Protein AF-A0A7N0TJE9-F1 (afdb_monomer_lite)

Foldseek 3Di:
DAQLVQFQNCLVVLLVCCVPPADVVRADVLQKKWKKKFFFDDVPVCCVQQVCQCQDPNDRNNVVSVVSLQAWDQAADAPVRTFWDMWIFDMDRSNDDDPFSVWDKGKDKTFGQAFDKTFWMKMWMKTWRPVDPDTDIATLDNVGDHDPSRIIIRTDPDIDGAHGGFMKIWMKTWGQDPVHSNKIKIWIWIWGDHPVDTDTDIGIHMYD

Sequence (208 aa):
MGYFLLFENMLDTVLYARDKWLVEDGLVLPDKASLYLTAIEDAEYKQDKIEFWDNVYGFDMSCIKKQAMTEPLVDTVDQNQIVTSSELLKTMDISKMAHGDASFTAPFKLVAQRNDYIHALVAYFDVSFTKCHKLMGFSTGPRSRATHWKQTVMYLEDVLTICEGEQIVGTMTVAQNKKNPRDVDILLKYSFNGQRCSASRTQCYKMR

pLDDT: mean 96.05, std 2.84, range [84.38, 98.69]

InterPro domains:
  IPR025799 Protein arginine N-methyltransferase [PS51678] (1-189)
  IPR025799 Protein arginine N-methyltransferase [PTHR11006] (1-195)
  IPR029063 S-adenosyl-L-methionine-dependent methyltransferase superfamily [G3DSA:3.40.50.150] (1-30)
  IPR029063 S-adenosyl-L-methionine-dependent methyltransferase superfamily [SSF53335] (1-207)
  IPR055135 Protein arginine N-methyltransferase domain [PF22528] (31-195)

Radius of gyration: 18.31 Å; chains: 1; bounding box: 42×40×48 Å

Organism: Kalanchoe fedtschenkoi (NCBI:txid63787)

Structure (mmCIF, N/CA/C/O backbone):
data_AF-A0A7N0TJE9-F1
#
_entry.id   AF-A0A7N0TJE9-F1
#
loop_
_atom_site.group_PDB
_atom_site.id
_atom_site.type_symbol
_atom_site.label_atom_id
_atom_site.label_alt_id
_atom_site.label_comp_id
_atom_site.label_a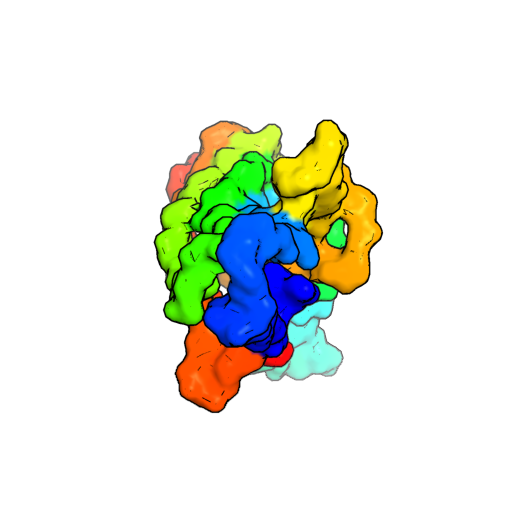sym_id
_atom_site.label_entity_id
_atom_site.label_seq_id
_atom_site.pdbx_PDB_ins_code
_atom_site.Cartn_x
_atom_site.Cartn_y
_atom_site.Cartn_z
_atom_site.occupancy
_atom_site.B_iso_or_equiv
_atom_site.auth_seq_id
_atom_site.auth_comp_id
_atom_site.auth_asym_id
_atom_site.auth_atom_id
_atom_site.pdbx_PDB_model_num
ATOM 1 N N . MET A 1 1 ? 3.530 -6.371 -13.845 1.00 90.50 1 MET A N 1
ATOM 2 C CA . MET A 1 1 ? 3.326 -5.806 -12.493 1.00 90.50 1 MET A CA 1
ATOM 3 C C . MET A 1 1 ? 2.532 -6.826 -11.705 1.00 90.50 1 MET A C 1
ATOM 5 O O . MET A 1 1 ? 1.616 -7.399 -12.289 1.00 90.50 1 MET A O 1
ATOM 9 N N . GLY A 1 2 ? 2.900 -7.090 -10.455 1.00 93.06 2 GLY A N 1
ATOM 10 C CA . GLY A 1 2 ? 2.150 -8.001 -9.586 1.00 93.06 2 GLY A CA 1
ATOM 11 C C . GLY A 1 2 ? 1.099 -7.270 -8.754 1.00 93.06 2 GLY A C 1
ATOM 12 O O . GLY A 1 2 ? 0.956 -6.047 -8.849 1.00 93.06 2 GLY A O 1
ATOM 13 N N . TYR A 1 3 ? 0.385 -8.013 -7.906 1.00 95.19 3 TYR A N 1
ATOM 14 C CA . TYR A 1 3 ? -0.392 -7.423 -6.811 1.00 95.19 3 TYR A CA 1
ATOM 15 C C . TYR A 1 3 ? 0.513 -6.556 -5.923 1.00 95.19 3 TYR A C 1
ATOM 17 O O . TYR A 1 3 ? 1.725 -6.774 -5.866 1.00 95.19 3 TYR A O 1
ATOM 25 N N . PHE A 1 4 ? -0.043 -5.521 -5.286 1.00 95.94 4 PHE A N 1
ATOM 26 C CA . PHE A 1 4 ? 0.750 -4.555 -4.510 1.00 95.94 4 PHE A CA 1
ATOM 27 C C . PHE A 1 4 ? 1.951 -3.966 -5.297 1.00 95.94 4 PHE A C 1
ATOM 29 O O . PHE A 1 4 ? 2.970 -3.600 -4.716 1.00 95.94 4 PHE A O 1
ATOM 36 N N . LEU A 1 5 ? 1.857 -3.918 -6.637 1.00 94.62 5 LEU A N 1
ATOM 37 C CA . LEU A 1 5 ? 2.911 -3.586 -7.611 1.00 94.62 5 LEU A CA 1
ATOM 38 C C . LEU A 1 5 ? 4.087 -4.586 -7.682 1.00 94.62 5 LEU A C 1
ATOM 40 O O . LEU A 1 5 ? 4.547 -4.910 -8.782 1.00 94.62 5 LEU A O 1
ATOM 44 N N . LEU A 1 6 ? 4.561 -5.070 -6.533 1.00 92.00 6 LEU A N 1
ATOM 45 C CA . LEU A 1 6 ? 5.835 -5.777 -6.361 1.00 92.00 6 LEU A CA 1
ATOM 46 C C . LEU A 1 6 ? 5.720 -7.295 -6.156 1.00 92.00 6 LEU A C 1
ATOM 48 O O . LEU A 1 6 ? 6.738 -7.984 -6.240 1.00 92.00 6 LEU A O 1
ATOM 52 N N . PHE A 1 7 ? 4.525 -7.823 -5.888 1.00 89.75 7 PHE A N 1
ATOM 53 C CA . PHE A 1 7 ? 4.337 -9.253 -5.632 1.00 89.75 7 PHE A CA 1
ATOM 54 C C . PHE A 1 7 ? 4.751 -10.122 -6.838 1.00 89.75 7 PHE A C 1
ATOM 56 O O . PHE A 1 7 ? 4.703 -9.672 -7.984 1.00 89.75 7 PHE A O 1
ATOM 63 N N . GLU A 1 8 ? 5.206 -11.352 -6.570 1.00 86.69 8 GLU A N 1
ATOM 64 C CA . GLU A 1 8 ? 5.826 -12.302 -7.520 1.00 86.69 8 GLU A CA 1
ATOM 65 C C . GLU A 1 8 ? 7.167 -11.872 -8.145 1.00 86.69 8 GLU A C 1
ATOM 67 O O . GLU A 1 8 ? 7.765 -12.632 -8.908 1.00 86.69 8 GLU A O 1
ATOM 72 N N . ASN A 1 9 ? 7.672 -10.685 -7.806 1.00 84.38 9 ASN A N 1
ATOM 73 C CA . ASN A 1 9 ? 9.010 -10.197 -8.141 1.00 84.38 9 ASN A CA 1
ATOM 74 C C . ASN A 1 9 ? 9.433 -10.312 -9.627 1.00 84.38 9 ASN A C 1
ATOM 76 O O . ASN A 1 9 ? 10.584 -10.593 -9.966 1.00 84.38 9 ASN A O 1
ATOM 80 N N . MET A 1 10 ? 8.516 -10.053 -10.562 1.00 89.62 10 MET A N 1
ATOM 81 C CA . MET A 1 10 ? 8.890 -9.980 -11.983 1.00 89.62 10 MET A CA 1
ATOM 82 C C . MET A 1 10 ? 9.722 -8.733 -12.329 1.00 89.62 10 MET A C 1
ATOM 84 O O . MET A 1 10 ? 10.396 -8.723 -13.359 1.00 89.62 10 MET A O 1
ATOM 88 N N . LEU A 1 11 ? 9.693 -7.689 -11.488 1.00 92.94 11 LEU A N 1
ATOM 89 C CA . LEU A 1 11 ? 10.415 -6.437 -11.735 1.00 92.94 11 LEU A CA 1
ATOM 90 C C . LEU A 1 11 ? 11.923 -6.672 -11.868 1.00 92.94 11 LEU A C 1
ATOM 92 O O . LEU A 1 11 ? 12.521 -6.156 -12.806 1.00 92.94 11 LEU A O 1
ATOM 96 N N . ASP A 1 12 ? 12.520 -7.517 -11.025 1.00 91.75 12 ASP A N 1
ATOM 97 C CA . ASP A 1 12 ? 13.947 -7.844 -11.127 1.00 91.75 12 ASP A CA 1
ATOM 98 C C . ASP A 1 12 ? 14.304 -8.465 -12.487 1.00 91.75 12 ASP A C 1
ATOM 100 O O . ASP A 1 12 ? 15.343 -8.158 -13.065 1.00 91.75 12 ASP A O 1
ATOM 104 N N . THR A 1 13 ? 13.418 -9.275 -13.068 1.00 93.88 13 THR A N 1
ATOM 105 C CA . THR A 1 13 ? 13.659 -9.843 -14.406 1.00 93.88 13 THR A CA 1
ATOM 106 C C . THR A 1 13 ? 13.640 -8.758 -15.488 1.00 93.88 13 THR A C 1
ATOM 108 O O . THR A 1 13 ? 14.437 -8.805 -16.425 1.00 93.88 13 THR A O 1
ATOM 111 N N . VAL A 1 14 ? 12.770 -7.752 -15.349 1.00 95.44 14 VAL A N 1
ATOM 112 C CA . VAL A 1 14 ? 12.724 -6.593 -16.255 1.00 95.44 14 VAL A CA 1
ATOM 113 C C . VAL A 1 14 ? 13.990 -5.748 -16.127 1.00 95.44 14 VAL A C 1
ATOM 115 O O . VAL A 1 14 ? 14.555 -5.364 -17.148 1.00 95.44 14 VAL A O 1
ATOM 118 N N . LEU A 1 15 ? 14.464 -5.494 -14.903 1.00 95.50 15 LEU A N 1
ATOM 119 C CA . LEU A 1 15 ? 15.701 -4.741 -14.667 1.00 95.50 15 LEU A CA 1
ATOM 120 C C . LEU A 1 15 ? 16.916 -5.466 -15.259 1.00 95.50 15 LEU A C 1
ATOM 122 O O . LEU A 1 15 ? 17.701 -4.852 -15.976 1.00 95.50 15 LEU A O 1
ATOM 126 N N . TYR A 1 16 ? 17.002 -6.786 -15.077 1.00 95.75 16 TYR A N 1
ATOM 127 C CA . TYR A 1 16 ? 18.046 -7.599 -15.701 1.00 95.75 16 TYR A CA 1
ATOM 128 C C . TYR A 1 16 ? 18.027 -7.494 -17.233 1.00 95.75 16 TYR A C 1
ATOM 130 O O . TYR A 1 16 ? 19.068 -7.317 -17.866 1.00 95.75 16 TYR A O 1
ATOM 138 N N . ALA A 1 17 ? 16.842 -7.596 -17.841 1.00 97.00 17 ALA A N 1
ATOM 139 C CA . ALA A 1 17 ? 16.684 -7.490 -19.287 1.00 97.00 17 ALA A CA 1
ATOM 140 C C . ALA A 1 17 ? 17.062 -6.095 -19.806 1.00 97.00 17 ALA A C 1
ATOM 142 O O . ALA A 1 17 ? 17.740 -5.986 -20.829 1.00 97.00 17 ALA A O 1
ATOM 143 N N . ARG A 1 18 ? 16.660 -5.042 -19.084 1.00 96.81 18 ARG A N 1
ATOM 144 C CA . ARG A 1 18 ? 17.025 -3.653 -19.373 1.00 96.81 18 ARG A CA 1
ATOM 145 C C . ARG A 1 18 ? 18.543 -3.495 -19.378 1.00 96.81 18 ARG A C 1
ATOM 147 O O . ARG A 1 18 ? 19.097 -3.077 -20.385 1.00 96.81 18 ARG A O 1
ATOM 154 N N . ASP A 1 19 ? 19.207 -3.887 -18.298 1.00 96.50 19 ASP A N 1
ATOM 155 C CA . ASP A 1 19 ? 20.646 -3.659 -18.125 1.00 96.50 19 ASP A CA 1
ATOM 156 C C . ASP A 1 19 ? 21.495 -4.470 -19.110 1.00 96.50 19 ASP A C 1
ATOM 158 O O . ASP A 1 19 ? 22.588 -4.053 -19.487 1.00 96.50 19 ASP A O 1
ATOM 162 N N . LYS A 1 20 ? 20.998 -5.634 -19.542 1.00 97.31 20 LYS A N 1
ATOM 163 C CA . LYS A 1 20 ? 21.732 -6.533 -20.435 1.00 97.31 20 LYS A CA 1
ATOM 164 C C . LYS A 1 20 ? 21.506 -6.262 -21.920 1.00 97.31 20 LYS A C 1
ATOM 166 O O . LYS A 1 20 ? 22.409 -6.514 -22.717 1.00 97.31 20 LYS A O 1
ATOM 171 N N . TRP A 1 21 ? 20.299 -5.851 -22.304 1.00 97.94 21 TRP A N 1
ATOM 172 C CA . TRP A 1 21 ? 19.881 -5.851 -23.710 1.00 97.94 21 TRP A CA 1
ATOM 173 C C . TRP A 1 21 ? 19.342 -4.521 -24.215 1.00 97.94 21 TRP A C 1
ATOM 175 O O . TRP A 1 21 ? 19.219 -4.362 -25.431 1.00 97.94 21 TRP A O 1
ATOM 185 N N . LEU A 1 22 ? 19.003 -3.575 -23.339 1.00 97.69 22 LEU A N 1
ATOM 186 C CA . LEU A 1 22 ? 18.537 -2.276 -23.797 1.00 97.69 22 LEU A CA 1
ATOM 187 C C . LEU A 1 22 ? 19.723 -1.487 -24.357 1.00 97.69 22 LEU A C 1
ATOM 189 O O . LEU A 1 22 ? 20.740 -1.307 -23.692 1.00 97.69 22 LEU A O 1
ATOM 193 N N . VAL A 1 23 ? 19.585 -1.029 -25.598 1.00 96.88 23 VAL A N 1
ATOM 194 C CA . VAL A 1 23 ? 20.547 -0.112 -26.212 1.00 96.88 23 VAL A CA 1
ATOM 195 C C . VAL A 1 23 ? 20.528 1.242 -25.505 1.00 96.88 23 VAL A C 1
ATOM 197 O O . VAL A 1 23 ? 19.552 1.593 -24.837 1.00 96.88 23 VAL A O 1
ATOM 200 N N . GLU A 1 24 ? 21.589 2.022 -25.692 1.00 93.12 24 GLU A N 1
ATOM 201 C CA . GLU A 1 24 ? 21.602 3.427 -25.289 1.00 93.12 24 GLU A CA 1
ATOM 202 C C . GLU A 1 24 ? 20.394 4.163 -25.898 1.00 93.12 24 GLU A C 1
ATOM 204 O O . GLU A 1 24 ? 20.000 3.895 -27.034 1.00 93.12 24 GLU A O 1
ATOM 209 N N . ASP A 1 25 ? 19.745 5.013 -25.099 1.00 91.00 25 ASP A N 1
ATOM 210 C CA . ASP A 1 25 ? 18.482 5.699 -25.421 1.00 91.00 25 ASP A CA 1
ATOM 211 C C . ASP A 1 25 ? 17.271 4.796 -25.735 1.00 91.00 25 ASP A C 1
ATOM 213 O O . ASP A 1 25 ? 16.213 5.272 -26.164 1.00 91.00 25 ASP A O 1
ATOM 217 N N . GLY A 1 26 ? 17.373 3.492 -25.464 1.00 94.56 26 GLY A N 1
ATOM 218 C CA . GLY A 1 26 ? 16.244 2.574 -25.536 1.00 94.56 26 GLY A CA 1
ATOM 219 C C . GLY A 1 26 ? 15.117 2.952 -24.565 1.00 94.56 26 GLY A C 1
ATOM 220 O O . GLY A 1 26 ? 15.325 3.552 -23.510 1.00 94.56 26 GLY A O 1
ATOM 221 N N . LEU A 1 27 ? 13.883 2.583 -24.917 1.00 95.25 27 LEU A N 1
ATOM 222 C CA . LEU A 1 27 ? 12.695 2.897 -24.123 1.00 95.25 27 LEU A CA 1
ATOM 223 C C . LEU A 1 27 ? 12.243 1.686 -23.304 1.00 95.25 27 LEU A C 1
ATOM 225 O O . LEU A 1 27 ? 12.083 0.589 -23.837 1.00 95.25 27 LEU A O 1
ATOM 229 N N . VAL A 1 28 ? 11.956 1.909 -22.023 1.00 95.94 28 VAL A N 1
ATOM 230 C CA . VAL A 1 28 ? 11.259 0.947 -21.157 1.00 95.94 28 VAL A CA 1
ATOM 231 C C . VAL A 1 28 ? 9.785 1.335 -21.112 1.00 95.94 28 VAL A C 1
ATOM 233 O O . VAL A 1 28 ? 9.473 2.507 -20.935 1.00 95.94 28 VAL A O 1
ATOM 236 N N . LEU A 1 29 ? 8.870 0.381 -21.295 1.00 95.19 29 LEU A N 1
ATOM 237 C CA . LEU A 1 29 ? 7.428 0.638 -21.289 1.00 95.19 29 LEU A CA 1
ATOM 238 C C . LEU A 1 29 ? 6.702 -0.422 -20.438 1.00 95.19 29 LEU A C 1
ATOM 240 O O . LEU A 1 29 ? 6.771 -1.603 -20.778 1.00 95.19 29 LEU A O 1
ATOM 244 N N . PRO A 1 30 ? 5.971 -0.032 -19.377 1.00 96.25 30 PRO A N 1
ATOM 245 C CA . PRO A 1 30 ? 5.927 1.314 -18.797 1.00 96.25 30 PRO A CA 1
ATOM 246 C C . PRO A 1 30 ? 7.279 1.715 -18.192 1.00 96.25 30 PRO A C 1
ATOM 248 O O . PRO A 1 30 ? 8.022 0.864 -17.713 1.00 96.25 30 PRO A O 1
ATOM 251 N N . ASP A 1 31 ? 7.597 3.008 -18.191 1.00 95.25 31 ASP A N 1
ATOM 252 C CA . ASP A 1 31 ? 8.829 3.535 -17.592 1.00 95.25 31 ASP A CA 1
ATOM 253 C C . ASP A 1 31 ? 8.639 3.987 -16.140 1.00 95.25 31 ASP A C 1
ATOM 255 O O . ASP A 1 31 ? 9.620 4.085 -15.403 1.00 95.25 31 ASP A O 1
ATOM 259 N N . LYS A 1 32 ? 7.399 4.241 -15.700 1.00 96.50 32 LYS A N 1
ATOM 260 C CA . LYS A 1 32 ? 7.111 4.645 -14.319 1.00 96.50 32 LYS A CA 1
ATOM 261 C C . LYS A 1 32 ? 5.949 3.882 -13.706 1.00 96.50 32 LYS A C 1
ATOM 263 O O . LYS A 1 32 ? 4.912 3.683 -14.340 1.00 96.50 32 LYS A O 1
ATOM 268 N N . ALA A 1 33 ? 6.108 3.552 -12.431 1.00 97.62 33 ALA A N 1
ATOM 269 C CA . ALA A 1 33 ? 5.039 3.062 -11.575 1.00 97.62 33 ALA A CA 1
ATOM 270 C C . ALA A 1 33 ? 5.059 3.792 -10.225 1.00 97.62 33 ALA A C 1
ATOM 272 O O . ALA A 1 33 ? 6.129 4.082 -9.693 1.00 97.62 33 ALA A O 1
ATOM 273 N N . SER A 1 34 ? 3.890 4.086 -9.667 1.00 98.06 34 SER A N 1
ATOM 274 C CA . SER A 1 34 ? 3.742 4.788 -8.389 1.00 98.06 34 SER A CA 1
ATOM 275 C C . SER A 1 34 ? 2.824 4.003 -7.467 1.00 98.06 34 SER A C 1
ATOM 277 O O . SER A 1 34 ? 1.713 3.675 -7.865 1.00 98.06 34 SER A O 1
ATOM 279 N N . LEU A 1 35 ? 3.271 3.713 -6.246 1.00 98.44 35 LEU A N 1
ATOM 280 C CA . LEU A 1 35 ? 2.481 3.030 -5.222 1.00 98.44 35 LEU A CA 1
ATOM 281 C C . LEU A 1 35 ? 1.859 4.053 -4.269 1.00 98.44 35 LEU A C 1
ATOM 283 O O . LEU A 1 35 ? 2.568 4.901 -3.724 1.00 98.44 35 LEU A O 1
ATOM 287 N N . TYR A 1 36 ? 0.558 3.933 -4.039 1.00 98.69 36 TYR A N 1
ATOM 288 C CA . TYR A 1 36 ? -0.233 4.804 -3.180 1.00 98.69 36 TYR A CA 1
ATOM 289 C C . TYR A 1 36 ? -0.855 4.030 -2.022 1.00 98.69 36 TYR A C 1
ATOM 291 O O . TYR A 1 36 ? -1.049 2.817 -2.106 1.00 98.69 36 TYR A O 1
ATOM 299 N N . LEU A 1 37 ? -1.199 4.757 -0.962 1.00 98.69 37 LEU A N 1
ATOM 300 C CA . LEU A 1 37 ? -1.887 4.254 0.222 1.00 98.69 37 LEU A CA 1
ATOM 301 C C . LEU A 1 37 ? -3.101 5.125 0.541 1.00 98.69 37 LEU A C 1
ATOM 303 O O . LEU A 1 37 ? -3.048 6.343 0.399 1.00 98.69 37 LEU A O 1
ATOM 307 N N . THR A 1 38 ? -4.181 4.520 1.013 1.00 98.69 38 THR A N 1
ATOM 308 C CA . THR A 1 38 ? -5.347 5.209 1.582 1.00 98.69 38 THR A CA 1
ATOM 309 C C . THR A 1 38 ? -5.952 4.354 2.698 1.00 98.69 38 THR A C 1
ATOM 311 O O . THR A 1 38 ? -5.494 3.232 2.910 1.00 98.69 38 THR A O 1
ATOM 314 N N . ALA A 1 39 ? -6.939 4.861 3.434 1.00 98.69 39 ALA A N 1
ATOM 315 C CA . ALA A 1 39 ? -7.615 4.119 4.495 1.00 98.69 39 ALA A CA 1
ATOM 316 C C . ALA A 1 39 ? -9.115 3.995 4.218 1.00 98.69 39 ALA A C 1
ATOM 318 O O . ALA A 1 39 ? -9.717 4.904 3.633 1.00 98.69 39 ALA A O 1
ATOM 319 N N . ILE A 1 40 ? -9.698 2.871 4.642 1.00 98.69 40 ILE A N 1
ATOM 320 C CA . ILE A 1 40 ? -11.091 2.529 4.349 1.00 98.69 40 ILE A CA 1
ATOM 321 C C . ILE A 1 40 ? -11.890 2.109 5.582 1.00 98.69 40 ILE A C 1
ATOM 323 O O . ILE A 1 40 ? -11.346 1.573 6.556 1.00 98.69 40 ILE A O 1
ATOM 327 N N . GLU A 1 41 ? -13.195 2.323 5.477 1.00 98.62 41 GLU A N 1
ATOM 328 C CA . GLU A 1 41 ? -14.232 1.674 6.270 1.00 98.62 41 GLU A CA 1
ATOM 329 C C . GLU A 1 41 ? -14.560 0.318 5.613 1.00 98.62 41 GLU A C 1
ATOM 331 O O . GLU A 1 41 ? -14.688 0.247 4.393 1.00 98.62 41 GLU A O 1
ATOM 336 N N . ASP A 1 42 ? -14.596 -0.767 6.391 1.00 98.12 42 ASP A N 1
ATOM 337 C CA . ASP A 1 42 ? -14.766 -2.127 5.863 1.00 98.12 42 ASP A CA 1
ATOM 338 C C . ASP A 1 42 ? -15.244 -3.114 6.949 1.00 98.12 42 ASP A C 1
ATOM 340 O O . ASP A 1 42 ? -14.760 -4.245 7.042 1.00 98.12 42 ASP A O 1
ATOM 344 N N . ALA A 1 43 ? -16.140 -2.667 7.838 1.00 97.50 43 ALA A N 1
ATOM 345 C CA . ALA A 1 43 ? -16.599 -3.433 8.998 1.00 97.50 43 ALA A CA 1
ATOM 346 C C . ALA A 1 43 ? -17.208 -4.784 8.602 1.00 97.50 43 ALA A C 1
ATOM 348 O O . ALA A 1 43 ? -16.823 -5.820 9.143 1.00 97.50 43 ALA A O 1
ATOM 349 N N . GLU A 1 44 ? -18.132 -4.777 7.637 1.00 96.06 44 GLU A N 1
ATOM 350 C CA . GLU A 1 44 ? -18.862 -5.976 7.207 1.00 96.06 44 GLU A CA 1
ATOM 351 C C . GLU A 1 44 ? -17.915 -7.031 6.621 1.00 96.06 44 GLU A C 1
ATOM 353 O O . GLU A 1 44 ? -17.953 -8.199 7.006 1.00 96.06 44 GLU A O 1
ATOM 358 N N . TYR A 1 45 ? -16.991 -6.626 5.747 1.00 96.06 45 TYR A N 1
ATOM 359 C CA . TYR A 1 45 ? -16.072 -7.576 5.125 1.00 96.06 45 TYR A CA 1
ATOM 360 C C . TYR A 1 45 ? -14.988 -8.061 6.099 1.00 96.06 45 TYR A C 1
ATOM 362 O O . TYR A 1 45 ? -14.605 -9.235 6.066 1.00 96.06 45 TYR A O 1
ATOM 370 N N . LYS A 1 46 ? -14.542 -7.209 7.037 1.00 96.25 46 LYS A N 1
ATOM 371 C CA . LYS A 1 46 ? -13.669 -7.630 8.145 1.00 96.25 46 LYS A CA 1
ATOM 372 C C . LYS A 1 46 ? -14.364 -8.667 9.029 1.00 96.25 46 LYS A C 1
ATOM 374 O O . LYS A 1 46 ? -13.728 -9.659 9.397 1.00 96.25 46 LYS A O 1
ATOM 379 N N . GLN A 1 47 ? -15.650 -8.482 9.329 1.00 95.44 47 GLN A N 1
ATOM 380 C CA . GLN A 1 47 ? -16.440 -9.451 10.090 1.00 95.44 47 GLN A CA 1
ATOM 381 C C . GLN A 1 47 ? -16.429 -10.821 9.394 1.00 95.44 47 GLN A C 1
ATOM 383 O O . GLN A 1 47 ? -16.136 -11.835 10.027 1.00 95.44 47 GLN A O 1
ATOM 388 N N . ASP A 1 48 ? -16.648 -10.847 8.079 1.00 94.69 48 ASP A N 1
ATOM 389 C CA . ASP A 1 48 ? -16.715 -12.082 7.289 1.00 94.69 48 ASP A CA 1
ATOM 390 C C . ASP A 1 48 ? -15.357 -12.768 7.076 1.00 94.69 48 ASP A C 1
ATOM 392 O O . ASP A 1 48 ? -15.280 -13.996 6.996 1.00 94.69 48 ASP A O 1
ATOM 396 N N . LYS A 1 49 ? -14.269 -12.001 6.935 1.00 94.12 49 LYS A N 1
ATOM 397 C CA . LYS A 1 49 ? -12.943 -12.546 6.584 1.00 94.12 49 LYS A CA 1
ATOM 398 C C . LYS A 1 49 ? -12.027 -12.777 7.773 1.00 94.12 49 LYS A C 1
ATOM 400 O O . LYS A 1 49 ? -11.197 -13.687 7.733 1.00 94.12 49 LYS A O 1
ATOM 405 N N . ILE A 1 50 ? -12.162 -11.959 8.809 1.00 94.81 50 ILE A N 1
ATOM 406 C CA . ILE A 1 50 ? -11.276 -11.959 9.970 1.00 94.81 50 ILE A CA 1
ATOM 407 C C . ILE A 1 50 ? -12.020 -12.459 11.207 1.00 94.81 50 ILE A C 1
ATOM 409 O O . ILE A 1 50 ? -11.549 -13.382 11.870 1.00 94.81 50 ILE A O 1
ATOM 413 N N . GLU A 1 51 ? -13.168 -11.873 11.532 1.00 94.88 51 GLU A N 1
ATOM 414 C CA . GLU A 1 51 ? -13.868 -12.152 12.797 1.00 94.88 51 GLU A CA 1
ATOM 415 C C . GLU A 1 51 ? -14.721 -13.423 12.736 1.00 94.88 51 GLU A C 1
ATOM 417 O O . GLU A 1 51 ? -15.020 -14.013 13.769 1.00 94.88 51 GLU A O 1
ATOM 422 N N . PHE A 1 52 ? -15.000 -13.936 11.535 1.00 95.56 52 PHE A N 1
ATOM 423 C CA . PHE A 1 52 ? -15.559 -15.272 11.306 1.00 95.56 52 PHE A CA 1
ATOM 424 C C . PHE A 1 52 ? -14.838 -16.362 12.116 1.00 95.56 52 PHE A C 1
ATOM 426 O O . PHE A 1 52 ? -15.462 -17.278 12.649 1.00 95.56 52 PHE A O 1
ATOM 433 N N . TRP A 1 53 ? -13.517 -16.240 12.257 1.00 96.62 53 TRP A N 1
ATOM 434 C CA . TRP A 1 53 ? -12.690 -17.202 12.978 1.00 96.62 53 TRP A CA 1
ATOM 435 C C . TRP A 1 53 ? -12.882 -17.178 14.499 1.00 96.62 53 TRP A C 1
ATOM 437 O O . TRP A 1 53 ? -12.438 -18.108 15.166 1.00 96.62 53 TRP A O 1
ATOM 447 N N . ASP A 1 54 ? -13.541 -16.165 15.066 1.00 95.75 54 ASP A N 1
ATOM 448 C CA . ASP A 1 54 ? -13.834 -16.136 16.503 1.00 95.75 54 ASP A CA 1
ATOM 449 C C . ASP A 1 54 ? -14.855 -17.219 16.893 1.00 95.75 54 ASP A C 1
ATOM 451 O O . ASP A 1 54 ? -14.840 -17.708 18.023 1.00 95.75 54 ASP A O 1
ATOM 455 N N . ASN A 1 55 ? -15.733 -17.621 15.967 1.00 95.88 55 ASN A N 1
ATOM 456 C CA . ASN A 1 55 ? -16.731 -18.655 16.213 1.00 95.88 55 ASN A CA 1
ATOM 457 C C . ASN A 1 55 ? -17.145 -19.370 14.919 1.00 95.88 55 ASN A C 1
ATOM 459 O O . ASN A 1 55 ? -18.051 -18.946 14.201 1.00 95.88 55 ASN A O 1
ATOM 463 N N . VAL A 1 56 ? -16.532 -20.525 14.676 1.00 97.38 56 VAL A N 1
ATOM 464 C CA . VAL A 1 56 ? -16.850 -21.394 13.544 1.00 97.38 56 VAL A CA 1
ATOM 465 C C . VAL A 1 56 ? -17.729 -22.534 14.053 1.00 97.38 56 VAL A C 1
ATOM 467 O O . VAL A 1 56 ? -17.227 -23.523 14.573 1.00 97.38 56 VAL A O 1
ATOM 470 N N . TYR A 1 57 ? -19.053 -22.392 13.941 1.00 96.25 57 TYR A N 1
ATOM 471 C CA . TYR A 1 57 ? -20.048 -23.381 14.407 1.00 96.25 57 TYR A CA 1
ATOM 472 C C . TYR A 1 57 ? -19.950 -23.756 15.903 1.00 96.25 57 TYR A C 1
ATOM 474 O O . TYR A 1 57 ? -20.174 -24.902 16.285 1.00 96.25 57 TYR A O 1
ATOM 482 N N . GLY A 1 58 ? -19.618 -22.794 16.761 1.00 96.88 58 GLY A N 1
ATOM 483 C CA . GLY A 1 58 ? -19.427 -22.970 18.204 1.00 96.88 58 GLY A CA 1
ATOM 484 C C . GLY A 1 58 ? -17.976 -23.227 18.618 1.00 96.88 58 GLY A C 1
ATOM 485 O O . GLY A 1 58 ? -17.698 -23.288 19.815 1.00 96.88 58 GLY A O 1
ATOM 486 N N . PHE A 1 59 ? -17.053 -23.366 17.661 1.00 97.38 59 PHE A N 1
ATOM 487 C CA . PHE A 1 59 ? -15.632 -23.588 17.923 1.00 97.38 59 PHE A CA 1
ATOM 488 C C . PHE A 1 59 ? -14.834 -22.284 17.808 1.00 97.38 59 PHE A C 1
ATOM 490 O O . PHE A 1 59 ? -14.908 -21.595 16.791 1.00 97.38 59 PHE A O 1
ATOM 497 N N . ASP A 1 60 ? -14.030 -21.978 18.829 1.00 97.31 60 ASP A N 1
ATOM 498 C CA . ASP A 1 60 ? -13.073 -20.866 18.802 1.00 97.31 60 ASP A CA 1
ATOM 499 C C . ASP A 1 60 ? -11.877 -21.229 17.907 1.00 97.31 60 ASP A C 1
ATOM 501 O O . ASP A 1 60 ? -11.098 -22.137 18.216 1.00 97.31 60 ASP A O 1
ATOM 505 N N . MET A 1 61 ? -11.742 -20.520 16.784 1.00 97.50 61 MET A N 1
ATOM 506 C CA . MET A 1 61 ? -10.626 -20.638 15.844 1.00 97.50 61 MET A CA 1
ATOM 507 C C . MET A 1 61 ? -9.801 -19.343 15.771 1.00 97.50 61 MET A C 1
ATOM 509 O O . MET A 1 61 ? -9.126 -19.079 14.773 1.00 97.50 61 MET A O 1
ATOM 513 N N . SER A 1 62 ? -9.784 -18.541 16.840 1.00 95.12 62 SER A N 1
ATOM 514 C CA . SER A 1 62 ? -9.050 -17.268 16.923 1.00 95.12 62 SER A CA 1
ATOM 515 C C . SER A 1 62 ? -7.537 -17.400 16.683 1.00 95.12 62 SER A C 1
ATOM 517 O O . SER A 1 62 ? -6.855 -16.424 16.358 1.00 95.12 62 SER A O 1
ATOM 519 N N . CYS A 1 63 ? -6.975 -18.609 16.772 1.00 95.19 63 CYS A N 1
ATOM 520 C CA . CYS A 1 63 ? -5.604 -18.880 16.342 1.00 95.19 63 CYS A CA 1
ATOM 521 C C . CYS A 1 63 ? -5.396 -18.648 14.831 1.00 95.19 63 CYS A C 1
ATOM 523 O O . CYS A 1 63 ? -4.337 -18.154 14.445 1.00 95.19 63 CYS A O 1
ATOM 525 N N . ILE A 1 64 ? -6.404 -18.927 13.996 1.00 95.69 64 ILE A N 1
ATOM 526 C CA . ILE A 1 64 ? -6.389 -18.678 12.547 1.00 95.69 64 ILE A CA 1
ATOM 527 C C . ILE A 1 64 ? -6.586 -17.189 12.264 1.00 95.69 64 ILE A C 1
ATOM 529 O O . ILE A 1 64 ? -5.889 -16.647 11.409 1.00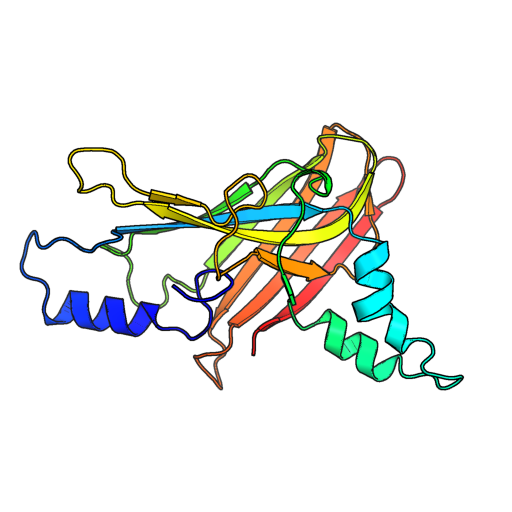 95.69 64 ILE A O 1
ATOM 533 N N . LYS A 1 65 ? -7.436 -16.496 13.037 1.00 94.38 65 LYS A N 1
ATOM 534 C CA . LYS A 1 65 ? -7.616 -15.034 12.951 1.00 94.38 65 LYS A CA 1
ATOM 535 C C . LYS A 1 65 ? -6.283 -14.287 12.989 1.00 94.38 65 LYS A C 1
ATOM 537 O O . LYS A 1 65 ? -6.052 -13.388 12.187 1.00 94.38 65 LYS A O 1
ATOM 542 N N . LYS A 1 66 ? -5.376 -14.696 13.885 1.00 92.12 66 LYS A N 1
ATOM 543 C CA . LYS A 1 66 ? -4.026 -14.114 13.992 1.00 92.12 66 LYS A CA 1
ATOM 544 C C . LYS A 1 66 ? -3.228 -14.259 12.697 1.00 92.12 66 LYS A C 1
ATOM 546 O O . LYS A 1 66 ? -2.529 -13.328 12.326 1.00 92.12 66 LYS A O 1
ATOM 551 N N . GLN A 1 67 ? -3.341 -15.397 12.013 1.00 93.38 67 GLN A N 1
ATOM 552 C CA . GLN A 1 67 ? -2.687 -15.618 10.722 1.00 93.38 67 GLN A CA 1
ATOM 553 C C . GLN A 1 67 ? -3.360 -14.793 9.617 1.00 93.38 67 GLN A C 1
ATOM 555 O O . GLN A 1 67 ? -2.662 -14.100 8.880 1.00 93.38 67 GLN A O 1
ATOM 560 N N . ALA A 1 68 ? -4.695 -14.797 9.553 1.00 94.94 68 ALA A N 1
ATOM 561 C CA . ALA A 1 68 ? -5.472 -14.041 8.569 1.00 94.94 68 ALA A CA 1
ATOM 562 C C . ALA A 1 68 ? -5.184 -12.530 8.634 1.00 94.94 68 ALA A C 1
ATOM 564 O O . ALA A 1 68 ? -5.037 -11.885 7.604 1.00 94.94 68 ALA A O 1
ATOM 565 N N . MET A 1 69 ? -5.000 -11.976 9.837 1.00 95.19 69 MET A N 1
ATOM 566 C CA . MET A 1 69 ? -4.614 -10.572 10.037 1.00 95.19 69 MET A CA 1
ATOM 567 C C . MET A 1 69 ? -3.241 -10.208 9.454 1.00 95.19 69 MET A C 1
ATOM 569 O O . MET A 1 69 ? -2.987 -9.039 9.176 1.00 95.19 69 MET A O 1
ATOM 573 N N . THR A 1 70 ? -2.342 -11.181 9.281 1.00 95.31 70 THR A N 1
ATOM 574 C CA . THR A 1 70 ? -0.995 -10.949 8.728 1.00 95.31 70 THR A CA 1
ATOM 575 C C . THR A 1 70 ? -0.932 -11.098 7.210 1.00 95.31 70 THR A C 1
ATOM 577 O O . THR A 1 70 ? 0.105 -10.810 6.613 1.00 95.31 70 THR A O 1
ATOM 580 N N . GLU A 1 71 ? -2.009 -11.537 6.563 1.00 95.69 71 GLU A N 1
ATOM 581 C CA . GLU A 1 71 ? -2.049 -11.777 5.122 1.00 95.69 71 GLU A CA 1
ATOM 582 C C . GLU A 1 71 ? -2.896 -10.691 4.446 1.00 95.69 71 GLU A C 1
ATOM 584 O O . GLU A 1 71 ? -4.094 -10.600 4.708 1.00 95.69 71 GLU A O 1
ATOM 589 N N . PRO A 1 72 ? -2.305 -9.831 3.595 1.00 97.06 72 PRO A N 1
ATOM 590 C CA . PRO A 1 72 ? -3.076 -8.842 2.854 1.00 97.06 72 PRO A CA 1
ATOM 591 C C . PRO A 1 72 ? -4.052 -9.512 1.882 1.00 97.06 72 PRO A C 1
ATOM 593 O O . PRO A 1 72 ? -3.689 -10.465 1.189 1.00 97.06 72 PRO A O 1
ATOM 596 N N . LEU A 1 73 ? -5.264 -8.973 1.766 1.00 96.81 73 LEU A N 1
ATOM 597 C CA . LEU A 1 73 ? -6.268 -9.464 0.825 1.00 96.81 73 LEU A CA 1
ATOM 598 C C . LEU A 1 73 ? -6.165 -8.715 -0.503 1.00 96.81 73 LEU A C 1
ATOM 600 O O . LEU A 1 73 ? -5.881 -7.519 -0.540 1.00 96.81 73 LEU A O 1
ATOM 604 N N . VAL A 1 74 ? -6.437 -9.411 -1.605 1.00 97.19 74 VAL A N 1
ATOM 605 C CA . VAL A 1 74 ? -6.560 -8.793 -2.929 1.00 97.19 74 VAL A CA 1
ATOM 606 C C . VAL A 1 74 ? -8.030 -8.739 -3.312 1.00 97.19 74 VAL A C 1
ATOM 608 O O . VAL A 1 74 ? -8.603 -9.739 -3.757 1.00 97.19 74 VAL A O 1
ATOM 611 N N . ASP A 1 75 ? -8.641 -7.566 -3.163 1.00 96.94 75 ASP A N 1
ATOM 612 C CA . ASP A 1 75 ? -10.042 -7.376 -3.521 1.00 96.94 75 ASP A CA 1
ATOM 613 C C . ASP A 1 75 ? -10.372 -5.993 -4.080 1.00 96.94 75 ASP A C 1
ATOM 615 O O . ASP A 1 75 ? -9.542 -5.083 -4.070 1.00 96.94 75 ASP A O 1
ATOM 619 N N . THR A 1 76 ? -11.561 -5.877 -4.674 1.00 96.75 76 THR A N 1
ATOM 620 C CA . THR A 1 76 ?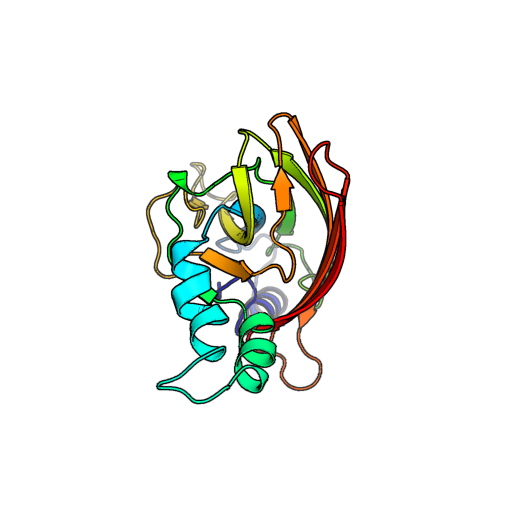 -12.076 -4.624 -5.216 1.00 96.75 76 THR A CA 1
ATOM 621 C C . THR A 1 76 ? -12.737 -3.851 -4.093 1.00 96.75 76 THR A C 1
ATOM 623 O O . THR A 1 76 ? -13.702 -4.317 -3.502 1.00 96.75 76 THR A O 1
ATOM 626 N N . VAL A 1 77 ? -12.211 -2.665 -3.835 1.00 97.56 77 VAL A N 1
ATOM 627 C CA . VAL A 1 77 ? -12.705 -1.729 -2.832 1.00 97.56 77 VAL A CA 1
ATOM 628 C C . VAL A 1 77 ? -13.665 -0.754 -3.507 1.00 97.56 77 VAL A C 1
ATOM 630 O O . VAL A 1 77 ? -13.351 -0.218 -4.575 1.00 97.56 77 VAL A O 1
ATOM 633 N N . ASP A 1 78 ? -14.823 -0.506 -2.899 1.00 97.56 78 ASP A N 1
ATOM 634 C CA . ASP A 1 78 ? -15.742 0.528 -3.376 1.00 97.56 78 ASP A CA 1
ATOM 635 C C . ASP A 1 78 ? -15.165 1.914 -3.044 1.00 97.56 78 ASP A C 1
ATOM 637 O O . ASP A 1 78 ? -14.671 2.167 -1.945 1.00 97.56 78 ASP A O 1
ATOM 641 N N . GLN A 1 79 ? -15.227 2.854 -3.987 1.00 97.19 79 GLN A N 1
ATOM 642 C CA . GLN A 1 79 ? -14.765 4.225 -3.759 1.00 97.19 79 GLN A CA 1
ATOM 643 C C . GLN A 1 79 ? -15.437 4.906 -2.552 1.00 97.19 79 GLN A C 1
ATOM 645 O O . GLN A 1 79 ? -14.830 5.782 -1.937 1.00 97.19 79 GLN A O 1
ATOM 650 N N . ASN A 1 80 ? -16.664 4.507 -2.206 1.00 97.69 80 ASN A N 1
ATOM 651 C CA . ASN A 1 80 ? -17.424 5.027 -1.074 1.00 97.69 80 ASN A CA 1
ATOM 652 C C . ASN A 1 80 ? -16.884 4.538 0.273 1.00 97.69 80 ASN A C 1
ATOM 654 O O . ASN A 1 80 ? -17.190 5.157 1.290 1.00 97.69 80 ASN A O 1
ATOM 658 N N . GLN A 1 81 ? -16.074 3.477 0.296 1.00 98.19 81 GLN A N 1
ATOM 659 C CA . GLN A 1 81 ? -15.395 2.996 1.500 1.00 98.19 81 GLN A CA 1
ATOM 660 C C . GLN A 1 81 ? -14.165 3.838 1.851 1.00 98.19 81 GLN A C 1
ATOM 662 O O . GLN A 1 81 ? -13.678 3.764 2.974 1.00 98.19 81 GLN A O 1
ATOM 667 N N . ILE A 1 82 ? -13.644 4.652 0.923 1.00 98.50 82 ILE A N 1
ATOM 668 C CA . ILE A 1 82 ? -12.476 5.500 1.188 1.00 98.50 82 ILE A CA 1
ATOM 669 C C . ILE A 1 82 ? -12.830 6.586 2.208 1.00 98.50 82 ILE A C 1
ATOM 671 O O . ILE A 1 82 ? -13.708 7.416 1.972 1.00 98.50 82 ILE A O 1
ATOM 675 N N . VAL A 1 83 ? -12.077 6.614 3.308 1.00 98.62 83 VAL A N 1
ATOM 676 C CA . VAL A 1 83 ? -12.245 7.580 4.405 1.00 98.62 83 VAL A CA 1
ATOM 677 C C . VAL A 1 83 ? -11.225 8.715 4.321 1.00 98.62 83 VAL A C 1
ATOM 679 O O . VAL A 1 83 ? -11.501 9.831 4.762 1.00 98.62 83 VAL A O 1
ATOM 682 N N . THR A 1 84 ? -10.038 8.465 3.763 1.00 98.69 84 THR A N 1
ATOM 683 C CA . THR A 1 84 ? -8.921 9.422 3.800 1.00 98.69 84 THR A CA 1
ATOM 684 C C . THR A 1 84 ? -8.474 9.896 2.421 1.00 98.69 84 THR A C 1
ATOM 686 O O . THR A 1 84 ? -8.786 9.316 1.380 1.00 98.69 84 THR A O 1
ATOM 689 N N . SER A 1 85 ? -7.621 10.921 2.417 1.00 98.19 85 SER A N 1
ATOM 690 C CA . SER A 1 85 ? -6.746 11.217 1.286 1.00 98.19 85 SER A CA 1
ATOM 691 C C . SER A 1 85 ? -5.898 9.996 0.899 1.00 98.19 85 SER A C 1
ATOM 693 O O . SER A 1 85 ? -5.787 9.011 1.641 1.00 98.19 85 SER A O 1
ATOM 695 N N . SER A 1 86 ? -5.297 10.064 -0.286 1.00 98.06 86 SER A N 1
ATOM 696 C CA . SER A 1 86 ? -4.312 9.085 -0.739 1.00 98.06 86 SER A CA 1
ATOM 697 C C . SER A 1 86 ? -2.914 9.683 -0.646 1.00 98.06 86 SER A C 1
ATOM 699 O O . SER A 1 86 ? -2.725 10.839 -1.017 1.00 98.06 86 SER A O 1
ATOM 701 N N . GLU A 1 87 ? -1.950 8.897 -0.182 1.00 98.44 87 GLU A N 1
ATOM 702 C CA . GLU A 1 87 ? -0.550 9.298 -0.038 1.00 98.44 87 GLU A CA 1
ATOM 703 C C . GLU A 1 87 ? 0.331 8.491 -0.994 1.00 98.44 87 GLU A C 1
ATOM 705 O O . GLU A 1 87 ? 0.164 7.277 -1.126 1.00 98.44 87 GLU A O 1
ATOM 710 N N . LEU A 1 88 ? 1.268 9.161 -1.668 1.00 98.50 88 LEU A N 1
ATOM 711 C CA . LEU A 1 88 ? 2.267 8.510 -2.514 1.00 98.50 88 LEU A CA 1
ATOM 712 C C . LEU A 1 88 ? 3.379 7.931 -1.637 1.00 98.50 88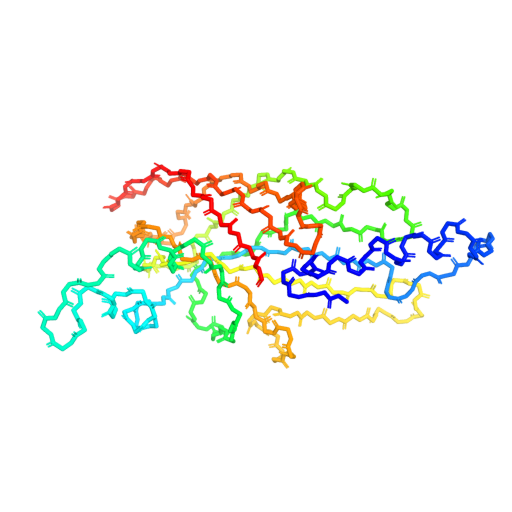 LEU A C 1
ATOM 714 O O . LEU A 1 88 ? 4.081 8.664 -0.950 1.00 98.50 88 LEU A O 1
ATOM 718 N N . LEU A 1 89 ? 3.596 6.624 -1.723 1.00 98.12 89 LEU A N 1
ATOM 719 C CA . LEU A 1 89 ? 4.635 5.942 -0.954 1.00 98.12 89 LEU A CA 1
ATOM 720 C C . LEU A 1 89 ? 5.961 5.883 -1.704 1.00 98.12 89 LEU A C 1
ATOM 722 O O . LEU A 1 89 ? 7.026 6.135 -1.143 1.00 98.12 89 LEU A O 1
ATOM 726 N N . LYS A 1 90 ? 5.910 5.501 -2.981 1.00 97.44 90 LYS A N 1
ATOM 727 C CA . LYS A 1 90 ? 7.108 5.308 -3.797 1.00 97.44 90 LYS A CA 1
ATOM 728 C C . LYS A 1 90 ? 6.780 5.486 -5.265 1.00 97.44 90 LYS A C 1
ATOM 730 O O . LYS A 1 90 ? 5.864 4.853 -5.781 1.00 97.44 90 LYS A O 1
ATOM 735 N N . THR A 1 91 ? 7.601 6.276 -5.943 1.00 97.44 91 THR A N 1
ATOM 736 C CA . THR A 1 91 ? 7.696 6.266 -7.403 1.00 97.44 91 THR A CA 1
ATOM 737 C C . THR A 1 91 ? 8.907 5.440 -7.813 1.00 97.44 91 THR A C 1
ATOM 739 O O . THR A 1 91 ? 10.010 5.626 -7.295 1.00 97.44 91 THR A O 1
ATOM 742 N N . MET A 1 92 ? 8.687 4.518 -8.739 1.00 96.38 92 MET A N 1
ATOM 743 C CA . MET A 1 92 ? 9.686 3.647 -9.338 1.00 96.38 92 MET A CA 1
ATOM 744 C C . MET A 1 92 ? 9.888 4.096 -10.780 1.00 96.38 92 MET A C 1
ATOM 746 O O . MET A 1 92 ? 8.994 3.951 -11.614 1.00 96.38 92 MET A O 1
ATOM 750 N N . ASP A 1 93 ? 11.053 4.680 -11.055 1.00 96.25 93 ASP A N 1
ATOM 751 C CA . ASP A 1 93 ? 11.511 4.951 -12.416 1.00 96.25 93 ASP A CA 1
ATOM 752 C C . ASP A 1 93 ? 12.219 3.695 -12.932 1.00 96.25 93 ASP A C 1
ATOM 754 O O . ASP A 1 93 ? 13.396 3.463 -12.651 1.00 96.25 93 ASP A O 1
ATOM 758 N N . ILE A 1 94 ? 11.478 2.862 -13.661 1.00 95.75 94 ILE A N 1
ATOM 759 C CA . ILE A 1 94 ? 11.929 1.551 -14.144 1.00 95.75 94 ILE A CA 1
ATOM 760 C C . ILE A 1 94 ? 13.076 1.721 -15.145 1.00 95.75 94 ILE A C 1
ATOM 762 O O . ILE A 1 94 ? 13.897 0.823 -15.305 1.00 95.75 94 ILE A O 1
ATOM 766 N N . SER A 1 95 ? 13.203 2.889 -15.781 1.00 92.38 95 SER A N 1
ATOM 767 C CA . SER A 1 95 ? 14.319 3.173 -16.684 1.00 92.38 95 SER A CA 1
ATOM 768 C C . SER A 1 95 ? 15.645 3.432 -15.961 1.00 92.38 95 SER A C 1
ATOM 770 O O . SER A 1 95 ? 16.696 3.297 -16.579 1.00 92.38 95 SER A O 1
ATOM 772 N N . LYS A 1 96 ? 15.616 3.762 -14.661 1.00 92.75 96 LYS A N 1
ATOM 773 C CA . LYS A 1 96 ? 16.806 4.194 -13.903 1.00 92.75 96 LYS A CA 1
ATOM 774 C C . LYS A 1 96 ? 17.091 3.408 -12.631 1.00 92.75 96 LYS A C 1
ATOM 776 O O . LYS A 1 96 ? 18.223 3.425 -12.164 1.00 92.75 96 LYS A O 1
ATOM 781 N N . MET A 1 97 ? 16.083 2.776 -12.038 1.00 94.19 97 MET A N 1
ATOM 782 C CA . MET A 1 97 ? 16.231 2.113 -10.742 1.00 94.19 97 MET A CA 1
ATOM 783 C C . MET A 1 97 ? 17.153 0.893 -10.823 1.00 94.19 97 MET A C 1
ATOM 785 O O . MET A 1 97 ? 17.156 0.181 -11.828 1.00 94.19 97 MET A O 1
ATOM 789 N N . ALA A 1 98 ? 17.914 0.633 -9.770 1.00 93.62 98 ALA A N 1
ATOM 790 C CA . ALA A 1 98 ? 18.768 -0.538 -9.648 1.00 93.62 98 ALA A CA 1
ATOM 791 C C . ALA A 1 98 ? 18.024 -1.718 -9.003 1.00 93.62 98 ALA A C 1
ATOM 793 O O . ALA A 1 98 ? 16.953 -1.570 -8.404 1.00 93.62 98 ALA A O 1
ATOM 794 N N . HIS A 1 99 ? 18.623 -2.906 -9.088 1.00 88.31 99 HIS A N 1
ATOM 795 C CA . HIS A 1 99 ? 18.195 -4.039 -8.273 1.00 88.31 99 HIS A CA 1
ATOM 796 C C . HIS A 1 99 ? 18.216 -3.671 -6.784 1.00 88.31 99 HIS A C 1
ATOM 798 O O . HIS A 1 99 ? 19.180 -3.090 -6.289 1.00 88.31 99 HIS A O 1
ATOM 804 N N . GLY A 1 100 ? 17.150 -4.023 -6.066 1.00 87.56 100 GLY A N 1
ATOM 805 C CA . GLY A 1 100 ? 16.989 -3.700 -4.646 1.00 87.56 100 GLY A CA 1
ATOM 806 C C . GLY A 1 100 ? 16.280 -2.373 -4.354 1.00 87.56 100 GLY A C 1
ATOM 807 O O . GLY A 1 100 ? 15.701 -2.253 -3.277 1.00 87.56 100 GLY A O 1
ATOM 808 N N . ASP A 1 101 ? 16.185 -1.437 -5.309 1.00 91.38 101 ASP A N 1
ATOM 809 C CA . ASP A 1 101 ? 15.471 -0.153 -5.124 1.00 91.38 101 ASP A CA 1
ATOM 810 C C . ASP A 1 101 ? 13.955 -0.321 -4.903 1.00 91.38 101 ASP A C 1
ATOM 812 O O . ASP A 1 101 ? 13.264 0.610 -4.469 1.00 91.38 101 ASP A O 1
ATOM 816 N N . ALA A 1 102 ? 13.436 -1.512 -5.215 1.00 90.75 102 ALA A N 1
ATOM 817 C CA . ALA A 1 102 ? 12.070 -1.932 -4.926 1.00 90.75 102 ALA A CA 1
ATOM 818 C C . ALA A 1 102 ? 11.816 -2.158 -3.425 1.00 90.75 102 ALA A C 1
ATOM 820 O O . ALA A 1 102 ? 10.666 -2.109 -2.998 1.00 90.75 102 ALA A O 1
ATOM 821 N N . SER A 1 103 ? 12.864 -2.382 -2.623 1.00 94.69 103 SER A N 1
ATOM 822 C CA . SER A 1 103 ? 12.763 -2.415 -1.163 1.00 94.69 103 SER A CA 1
ATOM 823 C C . SER A 1 103 ? 12.952 -1.003 -0.615 1.00 94.69 103 SER A C 1
ATOM 825 O O . SER A 1 103 ? 13.973 -0.362 -0.856 1.00 94.69 103 SER A O 1
ATOM 827 N N . PHE A 1 104 ? 11.971 -0.488 0.119 1.00 96.69 104 PHE A N 1
ATOM 828 C CA . PHE A 1 104 ? 11.990 0.893 0.594 1.00 96.69 104 PHE A CA 1
ATOM 829 C C . PHE A 1 104 ? 11.292 1.042 1.943 1.00 96.69 104 PHE A C 1
ATOM 831 O O . PHE A 1 104 ? 10.526 0.189 2.378 1.00 96.69 104 PHE A O 1
ATOM 838 N N . THR A 1 105 ? 11.553 2.165 2.607 1.00 98.38 105 THR A N 1
ATOM 839 C CA . THR A 1 105 ? 10.749 2.649 3.731 1.00 98.38 105 THR A CA 1
ATOM 840 C C . THR A 1 105 ? 10.263 4.046 3.395 1.00 98.38 105 THR A C 1
ATOM 842 O O . THR A 1 105 ? 11.075 4.896 3.033 1.00 98.38 105 THR A O 1
ATOM 845 N 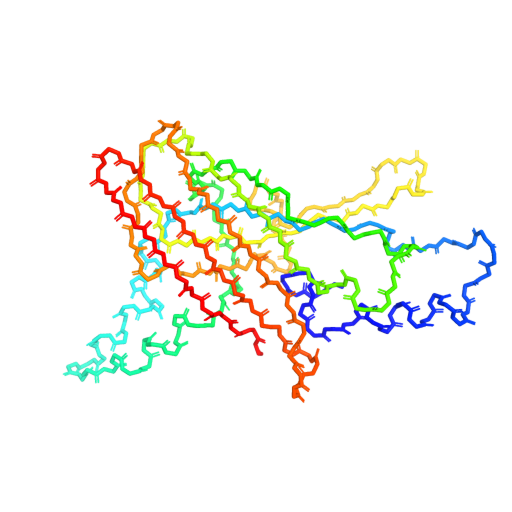N . ALA A 1 106 ? 8.959 4.276 3.505 1.00 98.38 106 ALA A N 1
ATOM 846 C CA . ALA A 1 106 ? 8.344 5.569 3.241 1.00 98.38 106 ALA A CA 1
ATOM 847 C C . ALA A 1 106 ? 7.492 6.003 4.441 1.00 98.38 106 ALA A C 1
ATOM 849 O O . ALA A 1 106 ? 6.727 5.185 4.966 1.00 98.38 106 ALA A O 1
ATOM 850 N N . PRO A 1 107 ? 7.610 7.260 4.902 1.00 98.50 107 PRO A N 1
ATOM 851 C CA . PRO A 1 107 ? 6.604 7.832 5.778 1.00 98.50 107 PRO A CA 1
ATOM 852 C C . PRO A 1 107 ? 5.305 8.045 4.997 1.00 98.50 107 PRO A C 1
ATOM 854 O O . PRO A 1 107 ? 5.328 8.231 3.783 1.00 98.50 107 PRO A O 1
ATOM 857 N N . PHE A 1 108 ? 4.178 8.045 5.696 1.00 98.62 108 PHE A N 1
ATOM 858 C CA . PHE A 1 108 ? 2.895 8.418 5.119 1.00 98.62 108 PHE A CA 1
ATOM 859 C C . PHE A 1 108 ? 2.082 9.262 6.095 1.00 98.62 108 PHE A C 1
ATOM 861 O O . PHE A 1 108 ? 2.240 9.173 7.319 1.00 98.62 108 PHE A O 1
ATOM 868 N N . LYS A 1 109 ? 1.179 10.061 5.530 1.00 98.56 109 LYS A N 1
ATOM 869 C CA . LYS A 1 109 ? 0.180 10.834 6.256 1.00 98.56 109 LYS A CA 1
ATOM 870 C C . LYS A 1 109 ? -1.152 10.736 5.518 1.00 98.56 109 LYS A C 1
ATOM 872 O O . LYS A 1 109 ? -1.269 11.190 4.388 1.00 98.56 109 LYS A O 1
ATOM 877 N N . LEU A 1 110 ? -2.162 10.179 6.173 1.00 98.69 110 LEU A N 1
ATOM 878 C CA . LEU A 1 110 ? -3.513 10.052 5.632 1.00 98.69 110 LEU A CA 1
ATOM 879 C C . LEU A 1 110 ? -4.438 10.984 6.407 1.00 98.69 110 LEU A C 1
ATOM 881 O O . LEU A 1 110 ? -4.517 10.878 7.628 1.00 98.69 110 LEU A O 1
ATOM 885 N N . VAL A 1 111 ? -5.108 11.903 5.712 1.00 98.62 111 VAL A N 1
ATOM 886 C CA . VAL A 1 111 ? -6.023 12.879 6.322 1.00 98.62 111 VAL A CA 1
ATOM 887 C C . VAL A 1 111 ? -7.457 12.430 6.085 1.00 98.62 111 VAL A C 1
ATOM 889 O O . VAL A 1 111 ? -7.832 12.181 4.939 1.00 98.62 111 VAL A O 1
ATOM 892 N N . ALA A 1 112 ? -8.251 12.321 7.145 1.00 98.56 112 ALA A N 1
ATOM 893 C CA . ALA A 1 112 ? -9.659 11.964 7.052 1.00 98.56 112 ALA A CA 1
ATOM 894 C C . ALA A 1 112 ? -10.455 13.032 6.300 1.00 98.56 112 ALA A C 1
ATOM 896 O O . ALA A 1 112 ? -10.359 14.224 6.591 1.00 98.56 112 ALA A O 1
ATOM 897 N N . GLN A 1 113 ? -11.252 12.581 5.336 1.00 98.31 113 GLN A N 1
ATOM 898 C CA . GLN A 1 113 ? -12.140 13.412 4.523 1.00 98.31 113 GLN A CA 1
ATOM 899 C C . GLN A 1 113 ? -13.580 13.405 5.046 1.00 98.31 113 GLN A C 1
ATOM 901 O O . GLN A 1 113 ? -14.410 14.160 4.554 1.00 98.31 113 GLN A O 1
ATOM 906 N N . ARG A 1 114 ? -13.879 12.538 6.017 1.00 98.38 114 ARG A N 1
ATOM 907 C CA . ARG A 1 114 ? -15.164 12.449 6.709 1.00 98.38 114 ARG A CA 1
ATOM 908 C C . ARG A 1 114 ? -14.982 11.798 8.078 1.00 98.38 114 ARG A C 1
ATOM 910 O O . ARG A 1 114 ? -13.967 11.144 8.319 1.00 98.38 114 ARG A O 1
ATOM 917 N N . ASN A 1 115 ? -15.976 11.961 8.946 1.00 98.50 115 ASN A N 1
ATOM 918 C CA . ASN A 1 115 ? -16.063 11.207 10.196 1.00 98.50 115 ASN A CA 1
ATOM 919 C C . ASN A 1 115 ? -16.411 9.749 9.879 1.00 98.50 115 ASN A C 1
ATOM 921 O O . ASN A 1 115 ? -17.416 9.518 9.207 1.00 98.50 115 ASN A O 1
ATOM 925 N N . ASP A 1 116 ? -15.611 8.793 10.347 1.00 98.38 116 ASP A N 1
ATOM 926 C CA . ASP A 1 116 ? -15.849 7.370 10.086 1.00 98.38 116 ASP A CA 1
ATOM 927 C C . ASP A 1 116 ? -14.999 6.445 10.980 1.00 98.38 116 ASP A C 1
ATOM 929 O O . ASP A 1 116 ? -14.262 6.894 11.865 1.00 98.38 116 ASP A O 1
ATOM 933 N N . TYR A 1 117 ? -15.073 5.143 10.710 1.00 98.38 117 TYR A N 1
ATOM 934 C CA . TYR A 1 117 ? -14.186 4.119 11.245 1.00 98.38 117 TYR A CA 1
ATOM 935 C C . TYR A 1 117 ? -13.188 3.642 10.189 1.00 98.38 117 TYR A C 1
ATOM 937 O O . TYR A 1 117 ? -13.541 3.380 9.042 1.00 98.38 117 TYR A O 1
ATOM 945 N N . ILE A 1 118 ? -11.928 3.471 10.584 1.00 98.50 118 ILE A N 1
ATOM 946 C CA . ILE A 1 118 ? -10.887 2.897 9.732 1.00 98.50 118 ILE A CA 1
ATOM 947 C C . ILE A 1 118 ? -10.590 1.475 10.191 1.00 98.50 118 ILE A C 1
ATOM 949 O O . ILE A 1 118 ? -10.152 1.247 11.322 1.00 98.50 118 ILE A O 1
ATOM 953 N N . HIS A 1 119 ? -10.798 0.536 9.272 1.00 98.56 119 HIS A N 1
ATOM 954 C CA . HIS A 1 119 ? -10.628 -0.900 9.491 1.00 98.56 119 HIS A CA 1
ATOM 955 C C . HIS A 1 119 ? -9.386 -1.451 8.790 1.00 98.56 119 HIS A C 1
ATOM 957 O O . HIS A 1 119 ? -8.781 -2.412 9.269 1.00 98.56 119 HIS A O 1
ATOM 963 N N . ALA A 1 120 ? -8.999 -0.849 7.664 1.00 98.44 120 ALA A N 1
ATOM 964 C CA . ALA A 1 120 ? -7.880 -1.295 6.848 1.00 98.44 120 ALA A CA 1
ATOM 965 C C . ALA A 1 120 ? -7.184 -0.132 6.136 1.00 98.44 120 ALA A C 1
ATOM 967 O O . ALA A 1 120 ? -7.775 0.922 5.879 1.00 98.44 120 ALA A O 1
ATOM 968 N N . LEU A 1 121 ? -5.926 -0.366 5.763 1.00 98.56 121 LEU A N 1
ATOM 969 C CA . LEU A 1 121 ? -5.225 0.438 4.768 1.00 98.56 121 LEU A CA 1
ATOM 970 C C . LEU A 1 121 ? -5.266 -0.271 3.417 1.00 98.56 121 LEU A C 1
ATOM 972 O O . LEU A 1 121 ? -5.106 -1.487 3.334 1.00 98.56 121 LEU A O 1
ATOM 976 N N . VAL A 1 122 ? -5.444 0.500 2.353 1.00 98.62 122 VAL A N 1
ATOM 977 C CA . VAL A 1 122 ? -5.532 0.003 0.983 1.00 98.62 122 VAL A CA 1
ATOM 978 C C . VAL A 1 122 ? -4.390 0.570 0.172 1.00 98.62 122 VAL A C 1
ATOM 980 O O . VAL A 1 122 ? -4.228 1.788 0.072 1.00 98.62 122 VAL A O 1
ATOM 983 N N . ALA A 1 123 ? -3.626 -0.321 -0.444 1.00 98.56 123 ALA A N 1
ATOM 984 C CA . ALA A 1 123 ? -2.594 0.034 -1.393 1.00 98.56 123 ALA A CA 1
ATOM 985 C C . ALA A 1 123 ? -3.031 -0.271 -2.826 1.00 98.56 123 ALA A C 1
ATOM 987 O O . ALA A 1 123 ? -3.635 -1.305 -3.125 1.00 98.56 123 ALA A O 1
ATOM 988 N N . TYR A 1 124 ? -2.694 0.645 -3.720 1.00 98.62 124 TYR A N 1
ATOM 989 C CA . TYR A 1 124 ? -2.934 0.538 -5.154 1.00 98.62 124 TYR A CA 1
ATOM 990 C C . TYR A 1 124 ? -1.798 1.231 -5.901 1.00 98.62 124 TYR A C 1
ATOM 992 O O . TYR A 1 124 ? -0.998 1.945 -5.294 1.00 98.62 124 TYR A O 1
ATOM 1000 N N . PHE A 1 125 ? -1.704 1.030 -7.211 1.00 98.50 125 PHE A N 1
ATOM 1001 C CA . PHE A 1 125 ? -0.639 1.640 -7.990 1.00 98.50 125 PHE A CA 1
ATOM 1002 C C . PHE A 1 125 ? -1.135 2.249 -9.293 1.00 98.50 125 PHE A C 1
ATOM 1004 O O . PHE A 1 125 ? -2.127 1.821 -9.883 1.00 98.50 125 PHE A O 1
ATOM 1011 N N . ASP A 1 126 ? -0.374 3.231 -9.754 1.00 98.25 126 ASP A N 1
ATOM 1012 C CA . ASP A 1 126 ? -0.544 3.857 -11.052 1.00 98.25 126 ASP A CA 1
ATOM 1013 C C . ASP A 1 126 ? 0.644 3.506 -11.938 1.00 98.25 126 ASP A C 1
ATOM 1015 O O . ASP A 1 126 ? 1.781 3.372 -11.478 1.00 98.25 126 ASP A O 1
ATOM 1019 N N . VAL A 1 127 ? 0.376 3.373 -13.230 1.00 97.56 127 VAL A N 1
ATOM 1020 C CA . VAL A 1 127 ? 1.360 3.043 -14.258 1.00 97.56 127 VAL A CA 1
ATOM 1021 C C . VAL A 1 127 ? 1.339 4.143 -15.300 1.00 97.56 127 VAL A C 1
ATOM 1023 O O . VAL A 1 127 ? 0.272 4.540 -15.763 1.00 97.56 127 VAL A O 1
ATOM 1026 N N . SER A 1 128 ? 2.514 4.635 -15.681 1.00 96.94 128 SER A N 1
ATOM 1027 C CA . SER A 1 128 ? 2.666 5.706 -16.664 1.00 96.94 128 SER A CA 1
ATOM 1028 C C . SER A 1 128 ? 3.669 5.327 -17.750 1.00 96.94 128 SER A C 1
ATOM 1030 O O . SER A 1 128 ? 4.718 4.747 -17.475 1.00 96.94 128 SER A O 1
ATOM 1032 N N . PHE A 1 129 ? 3.336 5.705 -18.981 1.00 96.50 129 PHE A N 1
ATOM 1033 C CA . PHE A 1 129 ? 4.167 5.594 -20.176 1.00 96.50 129 PHE A CA 1
ATOM 1034 C C . PHE A 1 129 ? 4.575 7.014 -20.592 1.00 96.50 129 PHE A C 1
ATOM 1036 O O . PHE A 1 129 ? 3.964 7.631 -21.466 1.00 96.50 129 PHE A O 1
ATOM 1043 N N . THR A 1 130 ? 5.570 7.589 -19.914 1.00 94.12 130 THR A N 1
ATOM 1044 C CA . THR A 1 130 ? 5.932 9.011 -20.069 1.00 94.12 130 THR A CA 1
ATOM 1045 C C . THR A 1 130 ? 6.668 9.312 -21.369 1.00 94.12 130 THR A C 1
ATOM 1047 O O . THR A 1 130 ? 6.787 10.469 -21.764 1.00 94.12 130 THR A O 1
ATOM 1050 N N . LYS A 1 131 ? 7.135 8.269 -22.060 1.00 91.50 131 LYS A N 1
ATOM 1051 C CA . LYS A 1 131 ? 7.827 8.363 -23.351 1.00 91.50 131 LYS A CA 1
ATOM 1052 C C . LYS A 1 131 ? 6.881 8.359 -24.558 1.00 91.50 131 LYS A C 1
ATOM 1054 O O . LYS A 1 131 ? 7.341 8.429 -25.693 1.00 91.50 131 LYS A O 1
ATOM 1059 N N . CYS A 1 132 ? 5.570 8.284 -24.338 1.00 90.38 132 CYS A N 1
ATOM 1060 C CA . CYS A 1 132 ? 4.574 8.390 -25.400 1.00 90.38 132 CYS A CA 1
ATOM 1061 C C . CYS A 1 132 ? 4.268 9.857 -25.755 1.00 90.38 132 CYS A C 1
ATOM 1063 O O . CYS A 1 132 ? 4.333 10.745 -24.912 1.00 90.38 132 CYS A O 1
ATOM 1065 N N . HIS A 1 133 ? 3.866 10.109 -27.008 1.00 89.06 133 HIS A N 1
ATOM 1066 C CA . HIS A 1 133 ? 3.482 11.449 -27.488 1.00 89.06 133 HIS A CA 1
ATOM 1067 C C . HIS A 1 133 ? 2.269 12.043 -26.745 1.00 89.06 133 HIS A C 1
ATOM 1069 O O . HIS A 1 133 ? 2.125 13.258 -26.641 1.00 89.06 133 HIS A O 1
ATOM 1075 N N . LYS A 1 134 ? 1.381 11.177 -26.247 1.00 90.94 134 LYS A N 1
ATOM 1076 C CA . LYS A 1 134 ? 0.292 11.508 -25.326 1.00 90.94 134 LYS A CA 1
ATOM 1077 C C . LYS A 1 134 ? 0.609 10.884 -23.980 1.00 90.94 134 LYS A C 1
ATOM 1079 O O . LYS A 1 134 ? 1.152 9.781 -23.936 1.00 90.94 134 LYS A O 1
ATOM 1084 N N . LEU A 1 135 ? 0.219 11.563 -22.904 1.00 85.62 135 LEU A N 1
ATOM 1085 C CA . LEU A 1 135 ? 0.281 10.985 -21.570 1.00 85.62 135 LEU A CA 1
ATOM 1086 C C . LEU A 1 135 ? -0.617 9.745 -21.537 1.00 85.62 135 LEU A C 1
ATOM 1088 O O . LEU A 1 135 ? -1.835 9.847 -21.677 1.00 85.62 135 LEU A O 1
ATOM 1092 N N . MET A 1 136 ? 0.008 8.583 -21.396 1.00 94.81 136 MET A N 1
ATOM 1093 C CA . MET A 1 136 ? -0.660 7.290 -21.358 1.00 94.81 136 MET A CA 1
ATOM 1094 C C . MET A 1 136 ? -0.367 6.630 -20.018 1.00 94.81 136 MET A C 1
ATOM 1096 O O . MET A 1 136 ? 0.747 6.709 -19.501 1.00 94.81 136 MET A O 1
ATOM 1100 N N . GLY A 1 137 ? -1.368 5.965 -19.459 1.00 96.00 137 GLY A N 1
ATOM 1101 C CA . GLY A 1 137 ? -1.266 5.319 -18.163 1.00 96.00 137 GLY A CA 1
ATOM 1102 C C . GLY A 1 137 ? -2.613 4.806 -17.690 1.00 96.00 137 GLY A C 1
ATOM 1103 O O . GLY A 1 137 ? -3.640 5.033 -18.331 1.00 96.00 137 GLY A O 1
ATOM 1104 N N . PHE A 1 138 ? -2.600 4.102 -16.571 1.00 97.44 138 PHE A N 1
ATOM 1105 C CA . PHE A 1 138 ? -3.810 3.683 -15.880 1.00 97.44 138 PHE A CA 1
ATOM 1106 C C . PHE A 1 138 ? -3.544 3.601 -14.381 1.00 97.44 138 PHE A C 1
ATOM 1108 O O . PHE A 1 138 ? -2.400 3.481 -13.943 1.00 97.44 138 PHE A O 1
ATOM 1115 N N . SER A 1 139 ? -4.621 3.652 -13.610 1.00 98.12 139 SER A N 1
ATOM 1116 C CA . SER A 1 139 ? -4.599 3.518 -12.160 1.00 98.12 139 SER A CA 1
ATOM 1117 C C . SER A 1 139 ? -5.363 2.266 -11.758 1.00 98.12 139 SER A C 1
ATOM 1119 O O . SER A 1 139 ? -6.406 1.961 -12.343 1.00 98.12 139 SER A O 1
ATOM 1121 N N . THR A 1 140 ? -4.860 1.549 -10.755 1.00 98.38 140 THR A N 1
ATOM 1122 C CA . THR A 1 140 ? -5.588 0.459 -10.095 1.00 98.38 140 THR A CA 1
ATOM 1123 C C . THR A 1 140 ? -6.317 0.934 -8.840 1.00 98.38 140 THR A C 1
ATOM 1125 O O . THR A 1 140 ? -6.789 0.106 -8.070 1.00 98.38 140 THR A O 1
ATOM 1128 N N . GLY A 1 141 ? -6.398 2.245 -8.593 1.00 97.56 141 GLY A N 1
ATOM 1129 C CA . GLY A 1 141 ? -7.057 2.792 -7.409 1.00 97.56 141 GLY A CA 1
ATOM 1130 C C . GLY A 1 141 ? -8.570 2.543 -7.382 1.00 97.56 141 GLY A C 1
ATOM 1131 O O . GLY A 1 141 ? -9.175 2.375 -8.441 1.00 97.56 141 GLY A O 1
ATOM 1132 N N . PRO A 1 142 ? -9.214 2.576 -6.199 1.00 96.88 142 PRO A N 1
ATOM 1133 C CA . PRO A 1 142 ? -10.655 2.309 -6.076 1.00 96.88 142 PRO A CA 1
ATOM 1134 C C . PRO A 1 142 ? -11.548 3.322 -6.814 1.00 96.88 142 PRO A C 1
ATOM 1136 O O . PRO A 1 142 ? -12.673 3.014 -7.183 1.00 96.88 142 PRO A O 1
ATOM 1139 N N . ARG A 1 143 ? -11.039 4.540 -7.061 1.00 96.50 143 ARG A N 1
ATOM 1140 C CA . ARG A 1 143 ? -11.715 5.586 -7.857 1.00 96.50 143 ARG A CA 1
ATOM 1141 C C . ARG A 1 143 ? -11.593 5.387 -9.374 1.00 96.50 143 ARG A C 1
ATOM 1143 O O . ARG A 1 143 ? -12.151 6.163 -10.146 1.00 96.50 143 ARG A O 1
ATOM 1150 N N . SER A 1 144 ? -10.833 4.387 -9.806 1.00 96.38 144 SER A N 1
ATOM 1151 C CA . SER A 1 144 ? -10.585 4.074 -11.211 1.00 96.38 144 SER A CA 1
ATOM 1152 C C . SER A 1 144 ? -11.387 2.848 -11.634 1.00 96.38 144 SER A C 1
ATOM 1154 O O . SER A 1 144 ? -11.886 2.082 -10.811 1.00 96.38 144 SER A O 1
ATOM 1156 N N . ARG A 1 145 ? -11.506 2.625 -12.947 1.00 96.00 145 ARG A N 1
ATOM 1157 C CA . ARG A 1 145 ? -12.137 1.405 -13.460 1.00 96.00 145 ARG A CA 1
ATOM 1158 C C . ARG A 1 145 ? -11.398 0.175 -12.925 1.00 96.00 145 ARG A C 1
ATOM 1160 O O . ARG A 1 145 ? -10.177 0.093 -13.049 1.00 96.00 145 ARG A O 1
ATOM 1167 N N . ALA A 1 146 ? -12.151 -0.789 -12.395 1.00 96.00 146 ALA A N 1
ATOM 1168 C CA . ALA A 1 146 ? -11.593 -2.018 -11.848 1.00 96.00 146 ALA A CA 1
ATOM 1169 C C . ALA A 1 146 ? -10.684 -2.736 -12.860 1.00 96.00 146 ALA A C 1
ATOM 1171 O O . ALA A 1 146 ? -11.001 -2.864 -14.047 1.00 96.00 146 ALA A O 1
ATOM 1172 N N . THR A 1 147 ? -9.552 -3.223 -12.359 1.00 97.69 147 THR A N 1
ATOM 1173 C CA . THR A 1 147 ? -8.574 -4.016 -13.107 1.00 97.69 147 THR A CA 1
ATOM 1174 C C . THR A 1 147 ? -8.416 -5.383 -12.443 1.00 97.69 147 THR A C 1
ATOM 1176 O O . THR A 1 147 ? -8.833 -5.569 -11.301 1.00 97.69 147 THR A O 1
ATOM 1179 N N . HIS A 1 148 ? -7.779 -6.340 -13.120 1.00 96.12 148 HIS A N 1
ATOM 1180 C CA . HIS A 1 148 ? -7.535 -7.669 -12.542 1.00 96.12 148 HIS A CA 1
ATOM 1181 C C . HIS A 1 148 ? -6.615 -7.645 -11.306 1.00 96.12 148 HIS A C 1
ATOM 1183 O O . HIS A 1 148 ? -6.647 -8.582 -10.513 1.00 96.12 148 HIS A O 1
ATOM 1189 N N . TRP A 1 149 ? -5.815 -6.585 -11.131 1.00 97.19 149 TRP A N 1
ATOM 1190 C CA . TRP A 1 149 ? -4.989 -6.388 -9.937 1.00 97.19 149 TRP A CA 1
ATOM 1191 C C . TRP A 1 149 ? -5.805 -6.024 -8.700 1.00 97.19 149 TRP A C 1
ATOM 1193 O O . TRP A 1 149 ? -5.312 -6.206 -7.590 1.00 97.19 149 TRP A O 1
ATOM 1203 N N . LYS A 1 150 ? -7.028 -5.510 -8.892 1.00 98.00 150 LYS A N 1
ATOM 1204 C CA . LYS A 1 150 ? -7.868 -4.963 -7.826 1.00 98.00 150 LYS A CA 1
ATOM 1205 C C . LYS A 1 150 ? -7.051 -4.018 -6.917 1.00 98.00 150 LYS A C 1
ATOM 1207 O O . LYS A 1 150 ? -6.266 -3.216 -7.435 1.00 98.00 150 LYS A O 1
ATOM 1212 N N . GLN A 1 151 ? -7.226 -4.092 -5.598 1.00 98.44 151 GLN A N 1
ATOM 1213 C CA . GLN A 1 151 ? -6.402 -3.405 -4.608 1.00 98.44 151 GLN A CA 1
ATOM 1214 C C . GLN A 1 151 ? -5.909 -4.378 -3.536 1.00 98.44 151 GLN A C 1
ATOM 1216 O O . GLN A 1 151 ? -6.420 -5.488 -3.399 1.00 98.44 151 GLN A O 1
ATOM 1221 N N . THR A 1 152 ? -4.892 -3.967 -2.782 1.00 98.38 152 THR A N 1
ATOM 1222 C CA . THR A 1 152 ? -4.342 -4.750 -1.672 1.00 98.38 152 THR A CA 1
ATOM 1223 C C . THR A 1 152 ? -4.802 -4.157 -0.347 1.00 98.38 152 THR A C 1
ATOM 1225 O O . THR A 1 152 ? -4.426 -3.034 -0.013 1.00 98.38 152 THR A O 1
ATOM 1228 N N . VAL A 1 153 ? -5.610 -4.910 0.393 1.00 98.50 153 VAL A N 1
ATOM 1229 C CA . VAL A 1 153 ? -6.233 -4.522 1.661 1.00 98.50 153 VAL A CA 1
ATOM 1230 C C . VAL A 1 153 ? -5.430 -5.111 2.821 1.00 98.50 153 VAL A C 1
ATOM 1232 O O . VAL A 1 153 ? -5.194 -6.315 2.882 1.00 98.50 153 VAL A O 1
ATOM 1235 N N . MET A 1 154 ? -4.998 -4.255 3.743 1.00 98.38 154 MET A N 1
ATOM 1236 C CA . MET A 1 154 ? -4.227 -4.605 4.938 1.00 98.38 154 MET A CA 1
ATOM 1237 C C . MET A 1 154 ? -5.040 -4.227 6.178 1.00 98.38 154 MET A C 1
ATOM 1239 O O . MET A 1 154 ? -5.111 -3.048 6.537 1.00 98.38 154 MET A O 1
ATOM 1243 N N . TYR A 1 155 ? -5.676 -5.214 6.813 1.00 98.25 155 TYR A N 1
ATOM 1244 C CA . TYR A 1 155 ? -6.513 -4.982 7.991 1.00 98.25 155 TYR A CA 1
ATOM 1245 C C . TYR A 1 155 ? -5.697 -4.562 9.212 1.00 98.25 155 TYR A C 1
ATOM 1247 O O . TYR A 1 155 ? -4.697 -5.184 9.572 1.00 98.25 155 TYR A O 1
ATOM 1255 N N . LEU A 1 156 ? -6.184 -3.532 9.897 1.00 97.81 156 LEU A N 1
ATOM 1256 C CA . LEU A 1 156 ? -5.618 -3.066 11.153 1.00 97.81 156 LEU A CA 1
ATOM 1257 C C . LEU A 1 156 ? -6.150 -3.899 12.323 1.00 97.81 156 LEU A C 1
ATOM 1259 O O . LEU A 1 156 ? -7.325 -4.282 12.357 1.00 97.81 156 LEU A O 1
ATOM 1263 N N . GLU A 1 157 ? -5.282 -4.179 13.295 1.00 95.31 157 GLU A N 1
ATOM 1264 C CA . GLU A 1 157 ? -5.699 -4.817 14.551 1.00 95.31 157 GLU A CA 1
ATOM 1265 C C . GLU A 1 157 ? -6.657 -3.912 15.333 1.00 95.31 157 GLU A C 1
ATOM 1267 O O . GLU A 1 157 ? -7.648 -4.394 15.879 1.00 95.31 157 GLU A O 1
ATOM 1272 N N . ASP A 1 158 ? -6.393 -2.605 15.335 1.00 95.00 158 ASP A N 1
ATOM 1273 C CA . ASP A 1 158 ? -7.272 -1.605 15.935 1.00 95.00 158 ASP A CA 1
ATOM 1274 C C . ASP A 1 158 ? -8.313 -1.116 14.918 1.00 95.00 158 ASP A C 1
ATOM 1276 O O . ASP A 1 158 ? -7.996 -0.908 13.748 1.00 95.00 158 ASP A O 1
ATOM 1280 N N . VAL A 1 159 ? -9.539 -0.861 15.376 1.00 96.81 159 VAL A N 1
ATOM 1281 C CA . VAL A 1 159 ? -10.514 -0.064 14.618 1.00 96.81 159 VAL A CA 1
ATOM 1282 C C . VAL A 1 159 ? -10.382 1.385 15.067 1.00 96.81 159 VAL A C 1
ATOM 1284 O O . VAL A 1 159 ? -10.620 1.706 16.233 1.00 96.81 159 VAL A O 1
ATOM 1287 N N . LEU A 1 160 ? -9.963 2.265 14.159 1.00 98.06 160 LEU A N 1
ATOM 1288 C CA . LEU A 1 160 ? -9.705 3.667 14.488 1.00 98.06 160 LEU A CA 1
ATOM 1289 C C . LEU A 1 160 ? -10.974 4.486 14.258 1.00 98.06 160 LEU A C 1
ATOM 1291 O O . LEU A 1 160 ? -11.467 4.552 13.139 1.00 98.06 160 LEU A O 1
ATOM 1295 N N . THR A 1 161 ? -11.489 5.131 15.301 1.00 98.31 161 THR A N 1
ATOM 1296 C CA . THR A 1 161 ? -12.580 6.109 15.173 1.00 98.31 161 THR A CA 1
ATOM 1297 C C . THR A 1 161 ? -11.978 7.468 14.835 1.00 98.31 161 THR A C 1
ATOM 1299 O O . THR A 1 161 ? -11.293 8.051 15.678 1.00 98.31 161 THR A O 1
ATOM 1302 N N . ILE A 1 162 ? -12.217 7.965 13.622 1.00 98.31 162 ILE A N 1
ATOM 1303 C CA . ILE A 1 162 ? -11.572 9.170 13.094 1.00 98.31 162 ILE A CA 1
ATOM 1304 C C . ILE A 1 162 ? -12.596 10.252 12.741 1.00 98.31 162 ILE A C 1
ATOM 1306 O O . ILE A 1 162 ? -13.662 9.970 12.194 1.00 98.31 162 ILE A O 1
ATOM 1310 N N . CYS A 1 163 ? -12.271 11.503 13.051 1.00 98.38 163 CYS A N 1
ATOM 1311 C CA . CYS A 1 163 ? -13.035 12.674 12.630 1.00 98.38 163 CYS A CA 1
ATOM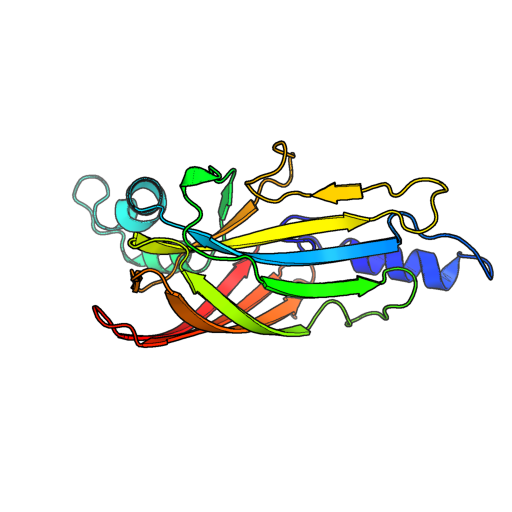 1312 C C . CYS A 1 163 ? -12.403 13.329 11.392 1.00 98.38 163 CYS A C 1
ATOM 1314 O O . CYS A 1 163 ? -11.194 13.258 11.174 1.00 98.38 163 CYS A O 1
ATOM 1316 N N . GLU A 1 164 ? -13.215 14.018 10.598 1.00 98.25 164 GLU A N 1
ATOM 1317 C CA . GLU A 1 164 ? -12.780 14.802 9.445 1.00 98.25 164 GLU A CA 1
ATOM 1318 C C . GLU A 1 164 ? -11.655 15.778 9.826 1.00 98.25 164 GLU A C 1
ATOM 1320 O O . GLU A 1 164 ? -11.707 16.461 10.852 1.00 98.25 164 GLU A O 1
ATOM 1325 N N . GLY A 1 165 ? -10.613 15.827 8.995 1.00 98.25 165 GLY A N 1
ATOM 1326 C CA . GLY A 1 165 ? -9.423 16.646 9.216 1.00 98.25 165 GLY A CA 1
ATOM 1327 C C . GLY A 1 165 ? -8.377 16.031 10.153 1.00 98.25 165 GLY A C 1
ATOM 1328 O O . GLY A 1 165 ? -7.239 16.505 10.171 1.00 98.25 165 GLY A O 1
ATOM 1329 N N . GLU A 1 166 ? -8.700 14.965 10.891 1.00 98.38 166 GLU A N 1
ATOM 1330 C CA . GLU A 1 166 ? -7.708 14.223 11.673 1.00 98.38 166 GLU A CA 1
ATOM 1331 C C . GLU A 1 166 ? -6.782 13.404 10.767 1.00 98.38 166 GLU A C 1
ATOM 1333 O O . GLU A 1 166 ? -7.062 13.163 9.591 1.00 98.38 166 GLU A O 1
ATOM 1338 N N . GLN A 1 167 ? -5.635 12.992 11.309 1.00 97.75 167 GLN A N 1
ATOM 1339 C CA . GLN A 1 167 ? -4.568 12.388 10.518 1.00 97.75 167 GLN A CA 1
ATOM 1340 C C . GLN A 1 167 ? -4.019 11.111 11.151 1.00 97.75 167 GLN A C 1
ATOM 1342 O O . GLN A 1 167 ? -3.668 11.087 12.331 1.00 97.75 167 GLN A O 1
ATOM 1347 N N . ILE A 1 168 ? -3.861 10.078 10.327 1.00 98.31 168 ILE A N 1
ATOM 1348 C CA . ILE A 1 168 ? -3.037 8.910 10.639 1.00 98.31 168 ILE A CA 1
ATOM 1349 C C . ILE A 1 168 ? -1.652 9.169 10.065 1.00 98.31 168 ILE A C 1
ATOM 1351 O O . ILE A 1 168 ? -1.512 9.510 8.888 1.00 98.31 168 ILE A O 1
ATOM 1355 N N . VAL A 1 169 ? -0.624 8.997 10.887 1.00 98.50 169 VAL A N 1
ATOM 1356 C CA . VAL A 1 169 ? 0.771 9.131 10.467 1.00 98.50 169 VAL A CA 1
ATOM 1357 C C . VAL A 1 169 ? 1.515 7.840 10.732 1.00 98.50 169 VAL A C 1
ATOM 1359 O O . VAL A 1 169 ? 1.235 7.128 11.696 1.00 98.50 169 VAL A O 1
ATOM 1362 N N . GLY A 1 170 ? 2.481 7.525 9.887 1.00 98.31 170 GLY A N 1
ATOM 1363 C CA . GLY A 1 170 ? 3.195 6.275 10.038 1.00 98.31 170 GLY A CA 1
ATOM 1364 C C . GLY A 1 170 ? 4.349 6.112 9.079 1.00 98.31 170 GLY A C 1
ATOM 1365 O O . GLY A 1 170 ? 4.711 7.024 8.336 1.00 98.31 170 GLY A O 1
ATOM 1366 N N . THR A 1 171 ? 4.929 4.923 9.113 1.00 98.69 171 THR A N 1
ATOM 1367 C CA . THR A 1 171 ? 5.919 4.468 8.148 1.00 98.69 171 THR A CA 1
ATOM 1368 C C . THR A 1 171 ? 5.539 3.088 7.641 1.00 98.69 171 THR A C 1
ATOM 1370 O O . THR A 1 171 ? 5.076 2.232 8.396 1.00 98.69 171 THR A O 1
ATOM 1373 N N . MET A 1 172 ? 5.737 2.872 6.346 1.00 98.62 172 MET A N 1
ATOM 1374 C CA . MET A 1 172 ? 5.601 1.565 5.725 1.00 98.62 172 MET A CA 1
ATOM 1375 C C . MET A 1 172 ? 6.947 1.158 5.139 1.00 98.62 172 MET A C 1
ATOM 1377 O O . MET A 1 172 ? 7.523 1.874 4.317 1.00 98.62 172 MET A O 1
ATOM 1381 N N . THR A 1 173 ? 7.449 0.012 5.577 1.00 98.44 173 THR A N 1
ATOM 1382 C CA . THR A 1 173 ? 8.636 -0.631 5.022 1.00 98.44 173 THR A CA 1
ATOM 1383 C C . THR A 1 173 ? 8.192 -1.818 4.185 1.00 98.44 173 THR A C 1
ATOM 1385 O O . THR A 1 173 ? 7.471 -2.682 4.672 1.00 98.44 173 THR A O 1
ATOM 1388 N N . VAL A 1 174 ? 8.640 -1.866 2.937 1.00 97.38 174 VAL A N 1
ATOM 1389 C CA . VAL A 1 174 ? 8.381 -2.956 1.995 1.00 97.38 174 VAL A CA 1
ATOM 1390 C C . VAL A 1 174 ? 9.716 -3.572 1.620 1.00 97.38 174 VAL A C 1
ATOM 1392 O O . VAL A 1 174 ? 10.638 -2.853 1.230 1.00 97.38 174 VAL A O 1
ATOM 1395 N N . ALA A 1 175 ? 9.831 -4.890 1.739 1.00 95.31 175 ALA A N 1
ATOM 1396 C CA . ALA A 1 175 ? 11.028 -5.626 1.361 1.00 95.31 175 ALA A CA 1
ATOM 1397 C C . ALA A 1 175 ? 10.670 -6.973 0.729 1.00 95.31 175 ALA A C 1
ATOM 1399 O O . ALA A 1 175 ? 9.687 -7.611 1.103 1.00 95.31 175 ALA A O 1
ATOM 1400 N N . GLN A 1 176 ? 11.495 -7.432 -0.209 1.00 91.38 176 GLN A N 1
ATOM 1401 C CA . GLN A 1 176 ? 11.420 -8.816 -0.677 1.00 91.38 176 GLN A CA 1
ATOM 1402 C C . GLN A 1 176 ? 11.845 -9.766 0.447 1.00 91.38 176 GLN A C 1
ATOM 1404 O O . GLN A 1 176 ? 12.807 -9.499 1.180 1.00 91.38 176 GLN A O 1
ATOM 1409 N N . ASN A 1 177 ? 11.156 -10.897 0.579 1.00 92.00 177 ASN A N 1
ATOM 1410 C CA . ASN A 1 177 ? 11.491 -11.863 1.612 1.00 92.00 177 ASN A CA 1
ATOM 1411 C C . ASN A 1 177 ? 12.836 -12.549 1.314 1.00 92.00 177 ASN A C 1
ATOM 1413 O O . ASN A 1 177 ? 13.101 -13.021 0.209 1.00 92.00 177 ASN A O 1
ATOM 1417 N N . LYS A 1 178 ? 13.685 -12.673 2.340 1.00 89.19 178 LYS A N 1
ATOM 1418 C CA . LYS A 1 178 ? 15.037 -13.251 2.207 1.00 89.19 178 LYS A CA 1
ATOM 1419 C C . LYS A 1 178 ? 15.054 -14.742 1.853 1.00 89.19 178 LYS A C 1
ATOM 1421 O O . LYS A 1 178 ? 16.053 -15.218 1.325 1.00 89.19 178 LYS A O 1
ATOM 1426 N N . LYS A 1 179 ? 14.006 -15.495 2.209 1.00 91.81 179 LYS A N 1
ATOM 1427 C CA . LYS A 1 179 ? 13.911 -16.944 1.955 1.00 91.81 179 LYS A CA 1
ATOM 1428 C C . LYS A 1 179 ? 13.226 -17.241 0.625 1.00 91.81 179 LYS A C 1
ATOM 1430 O O . LYS A 1 179 ? 13.701 -18.100 -0.107 1.00 91.81 179 LYS A O 1
ATOM 1435 N N . ASN A 1 180 ? 12.126 -16.548 0.333 1.00 92.25 180 ASN A N 1
ATOM 1436 C CA . ASN A 1 180 ? 11.421 -16.653 -0.940 1.00 92.25 180 ASN A CA 1
ATOM 1437 C C . ASN A 1 180 ? 11.302 -15.265 -1.584 1.00 92.25 180 ASN A C 1
ATOM 1439 O O . ASN A 1 180 ? 10.401 -14.523 -1.211 1.00 92.25 180 ASN A O 1
ATOM 1443 N N . PRO A 1 181 ? 12.139 -14.921 -2.577 1.00 87.56 181 PRO A N 1
ATOM 1444 C CA . PRO A 1 181 ? 12.111 -13.603 -3.214 1.00 87.56 181 PRO A CA 1
ATOM 1445 C C . PRO A 1 181 ? 10.793 -13.246 -3.919 1.00 87.56 181 PRO A C 1
ATOM 1447 O O . PRO A 1 181 ? 10.641 -12.105 -4.340 1.00 87.56 181 PRO A O 1
ATOM 1450 N N . ARG A 1 182 ? 9.867 -14.203 -4.094 1.00 91.25 182 ARG A N 1
ATOM 1451 C CA . ARG A 1 182 ? 8.515 -13.947 -4.620 1.00 91.25 182 ARG A CA 1
ATOM 1452 C C . ARG A 1 182 ? 7.540 -13.424 -3.564 1.00 91.25 182 ARG A C 1
ATOM 1454 O O . ARG A 1 182 ? 6.569 -12.770 -3.937 1.00 91.25 182 ARG A O 1
ATOM 1461 N N . ASP A 1 183 ? 7.814 -13.684 -2.286 1.00 94.06 183 ASP A N 1
ATOM 1462 C CA . ASP A 1 183 ? 7.030 -13.156 -1.172 1.00 94.06 183 ASP A CA 1
ATOM 1463 C C . ASP A 1 183 ? 7.456 -11.709 -0.881 1.00 94.06 183 ASP A C 1
ATOM 1465 O O . ASP A 1 183 ? 8.632 -11.341 -1.006 1.00 94.06 183 ASP A O 1
ATOM 1469 N N . VAL A 1 184 ? 6.509 -10.905 -0.400 1.00 95.50 184 VAL A N 1
ATOM 1470 C CA . VAL A 1 184 ? 6.755 -9.521 0.026 1.00 95.50 184 VAL A CA 1
ATOM 1471 C C . VAL A 1 184 ? 6.467 -9.395 1.517 1.00 95.50 184 VAL A C 1
ATOM 1473 O O . VAL A 1 184 ? 5.365 -9.702 1.975 1.00 95.50 184 VAL A O 1
ATOM 1476 N N . ASP A 1 185 ? 7.457 -8.922 2.268 1.00 97.06 185 ASP A N 1
ATOM 1477 C CA . ASP A 1 185 ? 7.320 -8.582 3.680 1.00 97.06 185 ASP A CA 1
ATOM 1478 C C . ASP A 1 185 ? 6.986 -7.084 3.796 1.00 97.06 185 ASP A C 1
ATOM 1480 O O . ASP A 1 185 ? 7.698 -6.225 3.264 1.00 97.06 185 ASP A O 1
ATOM 1484 N N . ILE A 1 186 ? 5.899 -6.764 4.499 1.00 98.12 186 ILE A N 1
ATOM 1485 C CA . ILE A 1 186 ? 5.423 -5.393 4.708 1.00 98.12 186 ILE A CA 1
ATOM 1486 C C . ILE A 1 186 ? 5.384 -5.128 6.211 1.00 98.12 186 ILE A C 1
ATOM 1488 O O . ILE A 1 186 ? 4.672 -5.794 6.955 1.00 98.12 186 ILE A O 1
ATOM 1492 N N . LEU A 1 187 ? 6.134 -4.136 6.675 1.00 98.44 187 LEU A N 1
ATOM 1493 C CA . LEU A 1 187 ? 6.100 -3.665 8.054 1.00 98.44 187 LEU A CA 1
ATOM 1494 C C . LEU A 1 187 ? 5.401 -2.310 8.090 1.00 98.44 187 LEU A C 1
ATOM 1496 O O . LEU A 1 187 ? 5.906 -1.326 7.550 1.00 98.44 187 LEU A O 1
ATOM 1500 N N . LEU A 1 188 ? 4.258 -2.263 8.759 1.00 98.56 188 LEU A N 1
ATOM 1501 C CA . LEU A 1 188 ? 3.469 -1.062 8.961 1.00 98.56 188 LEU A CA 1
ATOM 1502 C C . LEU A 1 188 ? 3.647 -0.573 10.395 1.00 98.56 188 LEU A C 1
ATOM 1504 O O . LEU A 1 188 ? 3.364 -1.298 11.346 1.00 98.56 188 LEU A O 1
ATOM 1508 N N . LYS A 1 189 ? 4.061 0.679 10.558 1.00 98.62 189 LYS A N 1
ATOM 1509 C CA . LYS A 1 189 ? 3.992 1.397 11.830 1.00 98.62 189 LYS A CA 1
ATOM 1510 C C . LYS A 1 189 ? 3.027 2.548 11.656 1.00 98.62 189 LYS A C 1
ATOM 1512 O O . LYS A 1 189 ? 3.251 3.382 10.785 1.00 98.62 189 LYS A O 1
ATOM 1517 N N . TYR A 1 190 ? 1.987 2.615 12.470 1.00 98.25 190 TYR A N 1
ATOM 1518 C CA . TYR A 1 190 ? 1.054 3.735 12.448 1.00 98.25 190 TYR A CA 1
ATOM 1519 C C . TYR A 1 190 ? 0.835 4.273 13.853 1.00 98.25 190 TYR A C 1
ATOM 1521 O O . TYR A 1 190 ? 0.925 3.552 14.846 1.00 98.25 190 TYR A O 1
ATOM 1529 N N . SER A 1 191 ? 0.554 5.565 13.908 1.00 98.06 191 SER A N 1
ATOM 1530 C CA . SER A 1 191 ? 0.159 6.293 15.095 1.00 98.06 191 SER A CA 1
ATOM 1531 C C . SER A 1 191 ? -1.006 7.200 14.732 1.00 98.06 191 SER A C 1
ATOM 1533 O O . SER A 1 191 ? -0.998 7.898 13.712 1.00 98.06 191 SER A O 1
ATOM 1535 N N . PHE A 1 192 ? -2.016 7.170 15.580 1.00 98.12 192 PHE A N 1
ATOM 1536 C CA . PHE A 1 192 ? -3.214 7.968 15.483 1.00 98.12 192 PHE A CA 1
ATOM 1537 C C . PHE A 1 192 ? -3.533 8.521 16.869 1.00 98.12 192 PHE A C 1
ATOM 1539 O O . PHE A 1 192 ? -3.553 7.787 17.855 1.00 98.12 192 PHE A O 1
ATOM 1546 N N . ASN A 1 193 ? -3.769 9.824 16.949 1.00 97.31 193 ASN A N 1
ATOM 1547 C CA . ASN A 1 193 ? -4.180 10.492 18.176 1.00 97.31 193 ASN A CA 1
ATOM 1548 C C . ASN A 1 193 ? -5.308 11.461 17.831 1.00 97.31 193 ASN A C 1
ATOM 1550 O O . ASN A 1 193 ? -5.054 12.631 17.539 1.00 97.31 193 ASN A O 1
ATOM 1554 N N . GLY A 1 194 ? -6.525 10.927 17.772 1.00 96.00 194 GLY A N 1
ATOM 1555 C CA . GLY A 1 194 ? -7.735 11.682 17.481 1.00 96.00 194 GLY A CA 1
ATOM 1556 C C . GLY A 1 194 ? -8.506 12.052 18.743 1.00 96.00 194 GLY A C 1
ATOM 1557 O O . GLY A 1 194 ? -8.167 11.669 19.863 1.00 96.00 194 GLY A O 1
ATOM 1558 N N . GLN A 1 195 ? -9.598 12.779 18.549 1.00 95.50 195 GLN A N 1
ATOM 1559 C CA . GLN A 1 195 ? -10.512 13.206 19.606 1.00 95.50 195 GLN A CA 1
ATOM 1560 C C . GLN A 1 195 ? -11.241 12.030 20.267 1.00 95.50 195 GLN A C 1
ATOM 1562 O O . GLN A 1 195 ? -11.618 12.119 21.435 1.00 95.50 195 GLN A O 1
ATOM 1567 N N . ARG A 1 196 ? -11.498 10.955 19.510 1.00 94.50 196 ARG A N 1
ATOM 1568 C CA . ARG A 1 196 ? -12.335 9.820 19.939 1.00 94.50 196 ARG A CA 1
ATOM 1569 C C . ARG A 1 196 ? -11.539 8.577 20.317 1.00 94.50 196 ARG A C 1
ATOM 1571 O O . ARG A 1 196 ? -12.005 7.809 21.153 1.00 94.50 196 ARG A O 1
ATOM 1578 N N . CYS A 1 197 ? -10.356 8.382 19.742 1.00 94.81 197 CYS A N 1
ATOM 1579 C CA . CYS A 1 197 ? -9.442 7.322 20.148 1.00 94.81 197 CYS A CA 1
ATOM 1580 C C . CYS A 1 197 ? -7.987 7.680 19.839 1.00 94.81 197 CYS A C 1
ATOM 1582 O O . CYS A 1 197 ? -7.694 8.524 18.991 1.00 94.81 197 CYS A O 1
ATOM 1584 N N . SER A 1 198 ? -7.072 6.969 20.486 1.00 96.19 198 SER A N 1
ATOM 1585 C CA . SER A 1 198 ? -5.655 6.977 20.154 1.00 96.19 198 SER A CA 1
ATOM 1586 C C . SER A 1 198 ? -5.148 5.545 20.031 1.00 96.19 198 SER A C 1
ATOM 1588 O O . SER A 1 198 ? -5.578 4.650 20.759 1.00 96.19 198 SER A O 1
ATOM 1590 N N . ALA A 1 199 ? -4.260 5.317 19.072 1.00 97.19 199 ALA A N 1
ATOM 1591 C CA . ALA A 1 199 ? -3.661 4.019 18.811 1.00 97.19 199 ALA A CA 1
ATOM 1592 C C . ALA A 1 199 ? -2.252 4.212 18.254 1.00 97.19 199 ALA A C 1
ATOM 1594 O O . ALA A 1 199 ? -1.993 5.124 17.474 1.00 97.19 199 ALA A O 1
ATOM 1595 N N . SER A 1 200 ? -1.334 3.337 18.642 1.00 97.50 200 SER A N 1
ATOM 1596 C CA . SER A 1 200 ? 0.004 3.278 18.065 1.00 97.50 200 SER A CA 1
ATOM 1597 C C . SER A 1 200 ? 0.424 1.824 18.013 1.00 97.50 200 SER A C 1
ATOM 1599 O O . SER A 1 200 ? 0.462 1.153 19.048 1.00 97.50 200 SER A O 1
ATOM 1601 N N . ARG A 1 201 ? 0.696 1.320 16.811 1.00 97.56 201 ARG A N 1
ATOM 1602 C CA . ARG A 1 201 ? 0.973 -0.100 16.607 1.00 97.56 201 ARG A CA 1
ATOM 1603 C C . ARG A 1 201 ? 1.990 -0.317 15.503 1.00 97.56 201 ARG A C 1
ATOM 1605 O O . ARG A 1 201 ? 2.171 0.491 14.593 1.00 97.56 201 ARG A O 1
ATOM 1612 N N . THR A 1 202 ? 2.673 -1.446 15.620 1.00 98.19 202 THR A N 1
ATOM 1613 C CA . THR A 1 202 ? 3.502 -2.020 14.566 1.00 98.19 202 THR A CA 1
ATOM 1614 C C . THR A 1 202 ? 2.883 -3.351 14.158 1.00 98.19 202 THR A C 1
ATOM 1616 O O . THR A 1 202 ? 2.752 -4.232 15.003 1.00 98.19 202 THR A O 1
ATOM 1619 N N . GLN A 1 203 ? 2.512 -3.493 12.889 1.00 97.75 203 GLN A N 1
ATOM 1620 C CA . GLN A 1 203 ? 1.981 -4.724 12.308 1.00 97.75 203 GLN A CA 1
ATOM 1621 C C . GLN A 1 203 ? 2.894 -5.203 11.182 1.00 97.75 203 GLN A C 1
ATOM 1623 O O . GLN A 1 203 ? 3.407 -4.408 10.392 1.00 97.75 203 GLN A O 1
ATOM 1628 N N . CYS A 1 204 ? 3.089 -6.514 11.113 1.00 97.69 204 CYS A N 1
ATOM 1629 C CA . CYS A 1 204 ? 3.825 -7.164 10.039 1.00 97.69 204 CYS A CA 1
ATOM 1630 C C . CYS A 1 204 ? 2.837 -7.937 9.175 1.00 97.69 204 CYS A C 1
ATOM 1632 O O . CYS A 1 204 ? 2.106 -8.783 9.688 1.00 97.69 204 CYS A O 1
ATOM 1634 N N . TYR A 1 205 ? 2.878 -7.692 7.874 1.00 97.81 205 TYR A N 1
ATOM 1635 C CA . TYR A 1 205 ? 2.153 -8.463 6.884 1.00 97.81 205 TYR A CA 1
ATOM 1636 C C . TYR A 1 205 ? 3.129 -9.218 5.997 1.00 97.81 205 TYR A C 1
ATOM 1638 O O . TYR A 1 205 ? 4.258 -8.776 5.760 1.00 97.81 205 TYR A O 1
ATOM 1646 N N . LYS A 1 206 ? 2.681 -10.356 5.481 1.00 96.00 206 LYS A N 1
ATOM 1647 C CA . LYS A 1 206 ? 3.438 -11.140 4.520 1.00 96.00 206 LYS A CA 1
ATOM 1648 C C . LYS A 1 206 ? 2.533 -11.577 3.378 1.00 96.00 206 LYS A C 1
ATOM 1650 O O . LYS A 1 206 ? 1.606 -12.349 3.588 1.00 96.00 206 LYS A O 1
ATOM 1655 N N . MET A 1 207 ? 2.839 -11.105 2.175 1.00 93.94 207 MET A N 1
ATOM 1656 C CA . MET A 1 207 ? 2.168 -11.514 0.943 1.00 93.94 207 MET A CA 1
ATOM 1657 C C . MET A 1 207 ? 2.866 -12.768 0.404 1.00 93.94 207 MET A C 1
ATOM 1659 O O . MET A 1 207 ? 4.082 -12.731 0.194 1.00 93.94 207 MET A O 1
ATOM 1663 N N . ARG A 1 208 ? 2.126 -13.870 0.252 1.00 88.62 208 ARG A N 1
ATOM 1664 C CA . ARG A 1 208 ? 2.619 -15.200 -0.151 1.00 88.62 208 ARG A CA 1
ATOM 1665 C C . ARG A 1 208 ? 1.814 -15.751 -1.315 1.00 88.62 208 ARG A C 1
ATOM 1667 O O . ARG A 1 208 ? 0.631 -15.365 -1.421 1.00 88.62 208 ARG A O 1
#

Secondary structure (DSSP, 8-state):
-BTTBTGGGHHHHHHHHHHHHPPTTPPPSS-EEEEEEEEE--HHHHHHHTGGGG-BTTB--HHHHHHHTTS-EEEPPPGGGB-B--EEEEEEETTTPPTTTT-EEEEEEEEBSSSEEEEEEEEEEEEEETTSSS-EEEE-STTS---TT-EEEEEEEEEEEE-TT-EEEEEEEEEE-SS-TTSEEEEEEEEEE-SS-EEEEEEEEEE-